Protein AF-A0A7S1NA57-F1 (afdb_monomer_lite)

Foldseek 3Di:
DDDDDDDDDDDDDDDDDDDDPDPVLVPAQEDEAAALVCLPPPVCVVVVVVCLLPRDLNYDYHYHHDDDPPVVVVQVVSCVSNVHHGDDDDDPDDLFDDWDWDQDPLDTDTQADPNDGPVVSVCVRVVVVVVVCVVCVPPDPPCPVVVLLVLLVSLVSVVVVCVVVVLWQEEEADADPVVLVSSLVSCVVAADDDPVLLVVLVVLLCVLCVPPDPVVCPDPLNVVQNSQLSRLEEEEDPPDDPSRNVSVLVCQQVSSRGYYYYYLVVLVDDLRAIQYYHYPDQWYDPPPDIGGDDPVSVCSRRVSHDDNPPDDD

Organism: NCBI:txid73025

pLDDT: mean 84.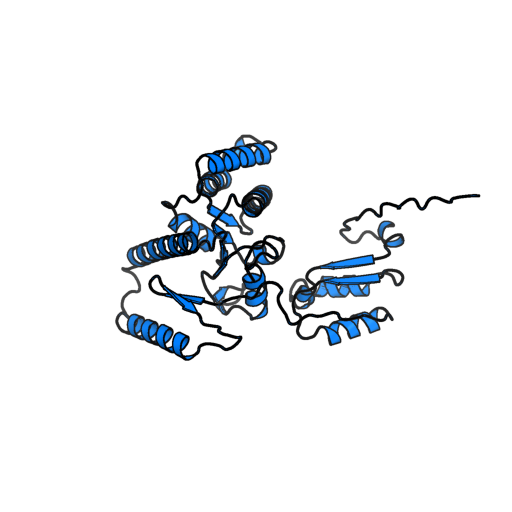59, std 15.8, range [33.53, 98.31]

InterPro domains:
  IPR001650 Helicase, C-terminal domain-like [PF00271] (230-309)
  IPR001650 Helicase, C-terminal domain-like [PS51194] (161-313)
  IPR001650 Helicase, C-terminal domain-like [SM00490] (220-309)
  IPR011545 DEAD/DEAH-box helicase domain [PF00270] (22-72)
  IPR014001 Helicase superfamily 1/2, ATP-binding domain [PS51192] (1-86)
  IPR027417 P-loop containing nucleoside triphosphate hydrolase [G3DSA:3.40.50.300] (9-94)
  IPR027417 P-loop containing nucleoside triphosphate hydrolase [G3DSA:3.40.50.300] (95-313)
  IPR027417 P-loop containing nucleoside triphosphate hydrolase [SSF52540] (22-83)
  IPR027417 P-loop containing nucleoside triphosphate hydrolase [SSF52540] (93-312)
  IPR050699 ATP-dependent RNA helicase SUPV3-like [PTHR12131] (20-312)

Structure (mmCIF, N/CA/C/O backbone):
data_AF-A0A7S1NA57-F1
#
_entry.id   AF-A0A7S1NA57-F1
#
loop_
_atom_site.group_PDB
_atom_site.id
_atom_site.type_symbol
_atom_site.label_atom_id
_atom_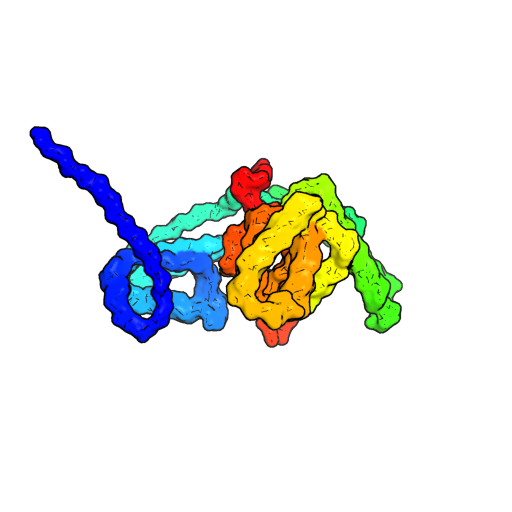site.label_alt_id
_atom_site.label_comp_id
_atom_site.label_asym_id
_atom_site.label_entity_id
_atom_site.label_seq_id
_atom_site.pdbx_PDB_ins_code
_atom_site.Cartn_x
_atom_site.Cartn_y
_atom_site.Cartn_z
_atom_site.occupancy
_atom_site.B_iso_or_equiv
_atom_site.auth_seq_id
_atom_site.auth_comp_id
_atom_site.auth_asym_id
_atom_site.auth_atom_id
_atom_site.pdbx_PDB_model_num
ATOM 1 N N . GLY A 1 1 ? -52.913 22.557 -13.470 1.00 36.44 1 GLY A N 1
ATOM 2 C CA . GLY A 1 1 ? -51.667 21.817 -13.722 1.00 36.44 1 GLY A CA 1
ATOM 3 C C . GLY A 1 1 ? -50.524 22.791 -13.619 1.00 36.44 1 GLY A C 1
ATOM 4 O O . GLY A 1 1 ? -50.523 23.758 -14.363 1.00 36.44 1 GLY A O 1
ATOM 5 N N . GLY A 1 2 ? -49.628 22.582 -12.662 1.00 33.53 2 GLY A N 1
ATOM 6 C CA . GLY A 1 2 ? -48.411 23.366 -12.487 1.00 33.53 2 GLY A CA 1
ATOM 7 C C . GLY A 1 2 ? -47.363 22.444 -11.885 1.00 33.53 2 GLY A C 1
ATOM 8 O O . GLY A 1 2 ? -47.397 22.180 -10.689 1.00 33.53 2 GLY A O 1
ATOM 9 N N . GLU A 1 3 ? -46.523 21.869 -12.742 1.00 38.56 3 GLU A N 1
ATOM 10 C CA . GLU A 1 3 ? -45.351 21.093 -12.347 1.00 38.56 3 GLU A CA 1
ATOM 11 C C . GLU A 1 3 ? -44.236 22.066 -11.946 1.00 38.56 3 GLU A C 1
ATOM 13 O O . GLU A 1 3 ? -43.649 22.730 -12.800 1.00 38.56 3 GLU A O 1
ATOM 18 N N . GLU A 1 4 ? -43.923 22.153 -10.653 1.00 38.66 4 GLU A N 1
ATOM 19 C CA . GLU A 1 4 ? -42.664 22.752 -10.207 1.00 38.66 4 GLU A CA 1
ATOM 20 C C . GLU A 1 4 ? -41.556 21.695 -10.269 1.00 38.66 4 GLU A C 1
ATOM 22 O O . GLU A 1 4 ? -41.483 20.761 -9.469 1.00 38.66 4 GLU A O 1
ATOM 27 N N . GLY A 1 5 ? -40.696 21.841 -11.277 1.00 33.56 5 GLY A N 1
ATOM 28 C CA . GLY A 1 5 ? -39.526 21.004 -11.491 1.00 33.56 5 GLY A CA 1
ATOM 29 C C . GLY A 1 5 ? -38.491 21.157 -10.376 1.00 33.56 5 GLY A C 1
ATOM 30 O O . GLY A 1 5 ? -37.925 22.228 -10.157 1.00 33.56 5 GLY A O 1
ATOM 31 N N . ILE A 1 6 ? -38.178 20.045 -9.713 1.00 39.31 6 ILE A N 1
ATOM 32 C CA . ILE A 1 6 ? -37.056 19.935 -8.778 1.00 39.31 6 ILE A CA 1
ATOM 33 C C . ILE A 1 6 ? -35.754 19.983 -9.585 1.00 39.31 6 ILE A C 1
ATOM 35 O O . ILE A 1 6 ? -35.352 19.006 -10.217 1.00 39.31 6 ILE A O 1
ATOM 39 N N . THR A 1 7 ? -35.066 21.122 -9.558 1.00 34.44 7 THR A N 1
ATOM 40 C CA . THR A 1 7 ? -33.704 21.244 -10.094 1.00 34.44 7 THR A CA 1
ATOM 41 C C . THR A 1 7 ? -32.685 20.821 -9.028 1.00 34.44 7 THR A C 1
ATOM 43 O O . THR A 1 7 ? -32.676 21.379 -7.927 1.00 34.44 7 THR A O 1
ATOM 46 N N . PRO A 1 8 ? -31.779 19.865 -9.308 1.00 36.31 8 PRO A N 1
ATOM 47 C CA . PRO A 1 8 ? -30.771 19.456 -8.340 1.00 36.31 8 PRO A CA 1
ATOM 48 C C . PRO A 1 8 ? -29.684 20.535 -8.232 1.00 36.31 8 PRO A C 1
ATOM 50 O O . PRO A 1 8 ? -28.894 20.750 -9.154 1.00 36.31 8 PRO A O 1
ATOM 53 N N . ARG A 1 9 ? -29.609 21.222 -7.084 1.00 38.81 9 ARG A N 1
ATOM 54 C CA . ARG A 1 9 ? -28.498 22.139 -6.787 1.00 38.81 9 ARG A CA 1
ATOM 55 C C . ARG A 1 9 ? -27.209 21.333 -6.595 1.00 38.81 9 ARG A C 1
ATOM 57 O O . ARG A 1 9 ? -27.071 20.591 -5.625 1.00 38.81 9 ARG A O 1
ATOM 64 N N . ARG A 1 10 ? -26.241 21.504 -7.502 1.00 37.00 10 ARG A N 1
ATOM 65 C CA . ARG A 1 10 ? -24.862 21.009 -7.336 1.00 37.00 10 ARG A CA 1
ATOM 66 C C . ARG A 1 10 ? -24.241 21.648 -6.087 1.00 37.00 10 ARG A C 1
ATOM 68 O O . ARG A 1 10 ? -23.877 22.819 -6.119 1.00 37.00 10 ARG A O 1
ATOM 75 N N . LYS A 1 11 ? -24.079 20.885 -5.001 1.00 41.78 11 LYS A N 1
ATOM 76 C CA . LYS A 1 11 ? -23.221 21.282 -3.873 1.00 41.78 11 LYS A CA 1
ATOM 77 C C . LYS A 1 11 ? -21.766 20.971 -4.243 1.00 41.78 11 LYS A C 1
ATOM 79 O O . LYS A 1 11 ? -21.394 19.814 -4.414 1.00 41.78 11 LYS A O 1
ATOM 84 N N . THR A 1 12 ? -20.957 22.010 -4.430 1.00 38.66 12 THR A N 1
ATOM 85 C CA . THR A 1 12 ? -19.513 21.897 -4.681 1.00 38.66 12 THR A CA 1
ATOM 86 C C . THR A 1 12 ? -18.770 21.562 -3.391 1.00 38.66 12 THR A C 1
ATOM 88 O O . THR A 1 12 ? -18.927 22.264 -2.395 1.00 38.66 12 THR A O 1
ATOM 91 N N . CYS A 1 13 ? -17.926 20.532 -3.422 1.00 38.16 13 CYS A N 1
ATOM 92 C CA . CYS A 1 13 ? -16.994 20.215 -2.342 1.00 38.16 13 CYS A CA 1
ATOM 93 C C . CYS A 1 13 ? -15.845 21.243 -2.365 1.00 38.16 13 CYS A C 1
ATOM 95 O O . CYS A 1 13 ? -15.125 21.321 -3.360 1.00 38.16 13 CYS A O 1
ATOM 97 N N . LYS A 1 14 ? -15.683 22.051 -1.309 1.00 46.38 14 LYS A N 1
ATOM 98 C CA . LYS A 1 14 ? -14.529 22.953 -1.135 1.00 46.38 14 LYS A CA 1
ATOM 99 C C . LYS A 1 14 ? -13.554 22.326 -0.135 1.00 46.38 14 LYS A C 1
ATOM 101 O O . LYS A 1 14 ? -13.967 21.941 0.953 1.00 46.38 14 LYS A O 1
ATOM 106 N N . VAL A 1 15 ? -12.277 22.230 -0.502 1.00 43.03 15 VAL A N 1
ATOM 107 C CA . VAL A 1 15 ? -11.186 21.850 0.412 1.00 43.03 15 VAL A CA 1
ATOM 108 C C . VAL A 1 15 ? -10.714 23.124 1.114 1.00 43.03 15 VAL A C 1
ATOM 110 O O . VAL A 1 15 ? -10.378 24.095 0.437 1.00 43.03 15 VAL A O 1
ATOM 113 N N . VAL A 1 16 ? -10.730 23.149 2.448 1.00 51.44 16 VAL A N 1
ATOM 114 C CA . VAL A 1 16 ? -10.345 24.320 3.256 1.00 51.44 16 VAL A CA 1
ATOM 115 C C . VAL A 1 16 ? -9.015 24.036 3.953 1.00 51.44 16 VAL A C 1
ATOM 117 O O . VAL A 1 16 ? -8.858 22.981 4.560 1.00 51.44 16 VAL A O 1
ATOM 120 N N . GLY A 1 17 ? -8.070 24.975 3.874 1.00 36.16 17 GLY A N 1
ATOM 121 C CA . GLY A 1 17 ? -6.834 24.968 4.655 1.00 36.16 17 GLY A CA 1
ATOM 122 C C . GLY A 1 17 ? -6.656 26.286 5.415 1.00 36.16 17 GLY A C 1
ATOM 123 O O . GLY A 1 17 ? -6.723 27.341 4.794 1.00 36.16 17 GLY A O 1
ATOM 124 N N . GLY A 1 18 ? -6.421 26.185 6.730 1.00 40.50 18 GLY A N 1
ATOM 125 C CA . GLY A 1 18 ? -5.740 27.161 7.600 1.00 40.50 18 GLY A CA 1
ATOM 126 C C . GLY A 1 18 ? -6.401 28.520 7.903 1.00 40.50 18 GLY A C 1
ATOM 127 O O . GLY A 1 18 ? -6.471 29.383 7.034 1.00 40.50 18 GLY A O 1
ATOM 128 N N . ASP A 1 19 ? -6.776 28.709 9.178 1.00 48.59 19 ASP A N 1
ATOM 129 C CA . ASP A 1 19 ? -6.688 29.887 10.083 1.00 48.59 19 ASP A CA 1
ATOM 130 C C . ASP A 1 19 ? -6.906 31.337 9.623 1.00 48.59 19 ASP A C 1
ATOM 132 O O . ASP A 1 19 ? -6.705 32.282 10.387 1.00 48.59 19 ASP A O 1
ATOM 136 N N . LYS A 1 20 ? -7.438 31.571 8.433 1.00 50.72 20 LYS A N 1
ATOM 137 C CA . LYS A 1 20 ? -8.177 32.808 8.171 1.00 50.72 20 LYS A CA 1
ATOM 138 C C . LYS A 1 20 ? -9.634 32.453 8.349 1.00 50.72 20 LYS A C 1
ATOM 140 O O . LYS A 1 20 ? -10.081 31.540 7.664 1.00 50.72 20 LYS A O 1
ATOM 145 N N . GLY A 1 21 ? -10.334 33.120 9.272 1.00 51.19 21 GLY A N 1
ATOM 146 C CA . GLY A 1 21 ? -11.771 32.969 9.527 1.00 51.19 21 GLY A CA 1
ATOM 147 C C . GLY A 1 21 ? -12.568 33.150 8.240 1.00 51.19 21 GLY A C 1
ATOM 148 O O . GLY A 1 21 ? -13.051 34.234 7.932 1.00 51.19 21 GLY A O 1
ATOM 149 N N . ALA A 1 22 ? -12.597 32.101 7.430 1.00 58.78 22 ALA A N 1
ATOM 150 C CA . ALA A 1 22 ? -13.011 32.182 6.055 1.00 58.78 22 ALA A CA 1
ATOM 151 C C . ALA A 1 22 ? -14.528 32.234 6.076 1.00 58.78 22 ALA A C 1
ATOM 153 O O . ALA A 1 22 ? -15.162 31.317 6.598 1.00 58.78 22 ALA A O 1
ATOM 154 N N . ASP A 1 23 ? -15.109 33.259 5.450 1.00 61.09 23 ASP A N 1
ATOM 155 C CA . ASP A 1 23 ? -16.548 33.340 5.168 1.00 61.09 23 ASP A CA 1
ATOM 156 C C . ASP A 1 23 ? -17.105 32.027 4.588 1.00 61.09 23 ASP A C 1
ATOM 158 O O . ASP A 1 23 ? -18.270 31.700 4.774 1.00 61.09 23 ASP A O 1
ATOM 162 N N . VAL A 1 24 ? -16.238 31.210 3.979 1.00 64.88 24 VAL A N 1
ATOM 163 C CA . VAL A 1 24 ? -16.507 29.842 3.528 1.00 64.88 24 VAL A CA 1
ATOM 164 C C . VAL A 1 24 ? -17.125 28.947 4.611 1.00 64.88 24 VAL A C 1
ATOM 166 O O . VAL A 1 24 ? -17.989 28.150 4.270 1.00 64.88 24 VAL A O 1
ATOM 169 N N . VAL A 1 25 ? -16.740 29.054 5.889 1.00 70.81 25 VAL A N 1
ATOM 170 C CA . VAL A 1 25 ? -17.264 28.185 6.966 1.00 70.81 25 VAL A CA 1
ATOM 171 C C . VAL A 1 25 ? -18.722 28.521 7.316 1.00 70.81 25 VAL A C 1
ATOM 173 O O . VAL A 1 25 ? -19.457 27.652 7.790 1.00 70.81 25 VAL A O 1
ATOM 176 N N . ARG A 1 26 ? -19.186 29.750 7.033 1.00 76.25 26 ARG A N 1
ATOM 177 C CA . ARG A 1 26 ? -20.583 30.156 7.275 1.00 76.25 26 ARG A CA 1
ATOM 178 C C . ARG A 1 26 ? -21.566 29.326 6.448 1.00 76.25 26 ARG A C 1
ATOM 180 O O . ARG A 1 26 ? -22.605 28.934 6.966 1.00 76.25 26 ARG A O 1
ATOM 187 N N . ASP A 1 27 ? -21.179 28.966 5.226 1.00 86.12 27 ASP A N 1
ATOM 188 C CA . ASP A 1 27 ? -22.006 28.180 4.301 1.00 86.12 27 ASP A CA 1
ATOM 189 C C . ASP A 1 27 ? -21.766 26.660 4.397 1.00 86.12 27 ASP A C 1
ATOM 191 O O . ASP A 1 27 ? -22.361 25.874 3.652 1.00 86.12 27 ASP A O 1
ATOM 195 N N . VAL A 1 28 ? -20.877 26.211 5.290 1.00 90.38 28 VAL A N 1
ATOM 196 C CA . VAL A 1 28 ? -20.586 24.784 5.480 1.00 90.38 28 VAL A CA 1
ATOM 197 C C . VAL A 1 28 ? -21.640 24.161 6.387 1.00 90.38 28 VAL A C 1
ATOM 199 O O . VAL A 1 28 ? -21.779 24.520 7.549 1.00 90.38 28 VAL A O 1
ATOM 202 N N . GLU A 1 29 ? -22.361 23.170 5.867 1.00 92.88 29 GLU A N 1
ATOM 203 C CA . GLU A 1 29 ? -23.326 22.390 6.652 1.00 92.88 29 GLU A CA 1
ATOM 204 C C . GLU A 1 29 ? -22.710 21.100 7.216 1.00 92.88 29 GLU A C 1
ATOM 206 O O . GLU A 1 29 ? -23.111 20.643 8.281 1.00 92.88 29 GLU A O 1
ATOM 211 N N . TRP A 1 30 ? -21.741 20.509 6.513 1.00 94.06 30 TRP A N 1
ATOM 212 C CA . TRP A 1 30 ? -21.132 19.223 6.858 1.00 94.06 30 TRP A CA 1
ATOM 213 C C . TRP A 1 30 ? -19.616 19.270 6.712 1.00 94.06 30 TRP A C 1
ATOM 215 O O . TRP A 1 30 ? -19.108 19.760 5.704 1.00 94.06 30 TRP A O 1
ATOM 225 N N . VAL A 1 31 ? -18.911 18.683 7.677 1.00 94.06 31 VAL A N 1
ATOM 226 C CA . VAL A 1 31 ? -17.472 18.413 7.606 1.00 94.06 31 VAL A CA 1
ATOM 227 C C . VAL A 1 31 ? -17.243 16.912 7.704 1.00 94.06 31 VAL A C 1
ATOM 229 O O . VAL A 1 31 ? -17.784 16.243 8.588 1.00 94.06 31 VAL A O 1
ATOM 232 N N . ILE A 1 32 ? -16.450 16.394 6.766 1.00 94.50 32 ILE A N 1
ATOM 233 C CA . ILE A 1 32 ? -16.055 14.990 6.716 1.00 94.50 32 ILE A CA 1
ATOM 234 C C . ILE A 1 32 ? -14.646 14.876 7.284 1.00 94.50 32 ILE A C 1
ATOM 236 O O . ILE A 1 32 ? -13.709 15.486 6.776 1.00 94.50 32 ILE A O 1
ATOM 240 N N . PHE A 1 33 ? -14.526 14.071 8.325 1.00 91.94 33 PHE A N 1
ATOM 241 C CA . PHE A 1 33 ? -13.280 13.694 8.964 1.00 91.94 33 PHE A CA 1
ATOM 242 C C . PHE A 1 33 ? -12.942 12.282 8.496 1.00 91.94 33 PHE A C 1
ATOM 244 O O . PHE A 1 33 ? -13.632 11.339 8.875 1.00 91.94 33 PHE A O 1
ATOM 251 N N . ASP A 1 34 ? -11.942 12.145 7.631 1.00 89.50 34 ASP A N 1
ATOM 252 C CA . ASP A 1 34 ? -11.513 10.846 7.103 1.00 89.50 34 ASP A CA 1
ATOM 253 C C . ASP A 1 34 ? -10.348 10.269 7.918 1.00 89.50 34 ASP A C 1
ATOM 255 O O . ASP A 1 34 ? -9.528 11.015 8.434 1.00 89.50 34 ASP A O 1
ATOM 259 N N . GLU A 1 35 ? -10.258 8.948 8.040 1.00 86.69 35 GLU A N 1
ATOM 260 C CA . GLU A 1 35 ? -9.213 8.259 8.814 1.00 86.69 35 GLU A CA 1
ATOM 261 C C . GLU A 1 35 ? -9.081 8.719 10.290 1.00 86.69 35 GLU A C 1
ATOM 263 O O . GLU A 1 35 ? -7.986 8.826 10.837 1.00 86.69 35 GLU A O 1
ATOM 268 N N . VAL A 1 36 ? -10.202 8.923 10.991 1.00 88.81 36 VAL A N 1
ATOM 269 C CA . VAL A 1 36 ? -10.254 9.472 12.372 1.00 88.81 36 VAL A CA 1
ATOM 270 C C . VAL A 1 36 ? -9.412 8.717 13.411 1.00 88.81 36 VAL A C 1
ATOM 272 O O . VAL A 1 36 ? -9.073 9.264 14.456 1.00 88.81 36 VAL A O 1
ATOM 275 N N . HIS A 1 37 ? -9.006 7.479 13.138 1.00 84.56 37 HIS A N 1
ATOM 276 C CA . HIS A 1 37 ? -8.068 6.738 13.980 1.00 84.56 37 HIS A CA 1
ATOM 277 C C . HIS A 1 37 ? -6.712 7.453 14.185 1.00 84.56 37 HIS A C 1
ATOM 279 O O . HIS A 1 37 ? -5.995 7.095 15.120 1.00 84.56 37 HIS A O 1
ATOM 285 N N . TYR A 1 38 ? -6.385 8.478 13.383 1.00 79.69 38 TYR A N 1
ATOM 286 C CA . TYR A 1 38 ? -5.259 9.393 13.620 1.00 79.69 38 TYR A CA 1
ATOM 287 C C . TYR A 1 38 ? -5.386 10.273 14.857 1.00 79.69 38 TYR A C 1
ATOM 289 O O . TYR A 1 38 ? -4.398 10.887 15.246 1.00 79.69 38 TYR A O 1
ATOM 297 N N . ILE A 1 39 ? -6.546 10.337 15.506 1.00 83.19 39 ILE A N 1
ATOM 298 C CA . ILE A 1 39 ? -6.672 11.105 16.746 1.00 83.19 39 ILE A CA 1
ATOM 299 C C . ILE A 1 39 ? -5.726 10.604 17.848 1.00 83.19 39 ILE A C 1
ATOM 301 O O . ILE A 1 39 ? -5.281 11.377 18.682 1.00 83.19 39 ILE A O 1
ATOM 305 N N . ASN A 1 40 ? -5.342 9.325 17.799 1.00 79.56 40 ASN A N 1
ATOM 306 C CA . ASN A 1 40 ? -4.383 8.732 18.733 1.00 79.56 40 ASN A CA 1
ATOM 307 C C . ASN A 1 40 ? -2.910 8.973 18.337 1.00 79.56 40 ASN A C 1
ATOM 309 O O . ASN A 1 40 ? -2.013 8.376 18.934 1.00 79.56 40 ASN A O 1
ATOM 313 N N . ASP A 1 41 ? -2.643 9.761 17.293 1.00 81.38 41 ASP A N 1
ATOM 314 C CA . ASP A 1 41 ? -1.289 10.113 16.868 1.00 81.38 41 ASP A CA 1
ATOM 315 C C . ASP A 1 41 ? -0.707 11.199 17.786 1.00 81.38 41 ASP A C 1
ATOM 317 O O . ASP A 1 41 ? -1.288 12.272 17.928 1.00 81.38 41 ASP A O 1
ATOM 321 N N . GLU A 1 42 ? 0.452 10.932 18.394 1.00 78.81 42 GLU A N 1
ATOM 322 C CA . GLU A 1 42 ? 1.086 11.837 19.369 1.00 78.81 42 GLU A CA 1
ATOM 323 C C . GLU A 1 42 ? 1.423 13.215 18.778 1.00 78.81 42 GLU A C 1
ATOM 325 O O . GLU A 1 42 ? 1.372 14.219 19.485 1.00 78.81 42 GLU A O 1
ATOM 330 N N . GLU A 1 43 ? 1.763 13.286 17.487 1.00 79.50 43 GLU A N 1
ATOM 331 C CA . GLU A 1 43 ? 2.179 14.536 16.847 1.00 79.50 43 GLU A CA 1
ATOM 332 C C . GLU A 1 43 ? 1.012 15.277 16.198 1.00 79.50 43 GLU A C 1
ATOM 334 O O . GLU A 1 43 ? 1.048 16.499 16.107 1.00 79.50 43 GLU A O 1
ATOM 339 N N . ARG A 1 44 ? -0.007 14.567 15.704 1.00 81.88 44 ARG A N 1
ATOM 340 C CA . ARG A 1 44 ? -1.068 15.156 14.867 1.00 81.88 44 ARG A CA 1
ATOM 341 C C . ARG A 1 44 ? -2.453 15.115 15.491 1.00 81.88 44 ARG A C 1
ATOM 343 O O . ARG A 1 44 ? -3.318 15.853 15.027 1.00 81.88 44 ARG A O 1
ATOM 350 N N . GLY A 1 45 ? -2.671 14.284 16.508 1.00 85.31 45 GLY A N 1
ATOM 351 C CA . GLY A 1 45 ? -3.977 14.072 17.136 1.00 85.31 45 GLY A CA 1
ATOM 352 C C . GLY A 1 45 ? -4.589 15.355 17.696 1.00 85.31 45 GLY A C 1
ATOM 353 O O . GLY A 1 45 ? -5.765 15.622 17.460 1.00 85.31 45 GLY A O 1
ATOM 354 N N . HIS A 1 46 ? -3.765 16.217 18.301 1.00 88.06 46 HIS A N 1
ATOM 355 C CA . HIS A 1 46 ? -4.211 17.492 18.874 1.00 88.06 46 HIS A CA 1
ATOM 356 C C . HIS A 1 46 ? -4.900 18.408 17.847 1.00 88.06 46 HIS A C 1
ATOM 358 O O . HIS A 1 46 ? -5.908 19.033 18.160 1.00 88.06 46 HIS A O 1
ATOM 364 N N . VAL A 1 47 ? -4.433 18.422 16.591 1.00 89.06 47 VAL A N 1
ATOM 365 C CA . VAL A 1 47 ? -5.051 19.224 15.521 1.00 89.06 47 VAL A CA 1
ATOM 366 C C . VAL A 1 47 ? -6.476 18.743 15.231 1.00 89.06 47 VAL A C 1
ATOM 368 O O . VAL A 1 47 ? -7.363 19.550 14.959 1.00 89.06 47 VAL A O 1
ATOM 371 N N . TRP A 1 48 ? -6.732 17.432 15.301 1.00 89.19 48 TRP A N 1
ATOM 372 C CA . TRP A 1 48 ? -8.080 16.886 15.114 1.00 89.19 48 TRP A CA 1
ATOM 373 C C . TRP A 1 48 ? -9.011 17.314 16.241 1.00 89.19 48 TRP A C 1
ATOM 375 O O . TRP A 1 48 ? -10.140 17.725 15.974 1.00 89.19 48 TRP A O 1
ATOM 385 N N . GLU A 1 49 ? -8.535 17.239 17.482 1.00 90.19 49 GLU A N 1
ATOM 386 C CA . GLU A 1 49 ? -9.299 17.659 18.655 1.00 90.19 49 GLU A CA 1
ATOM 387 C C . GLU A 1 49 ? -9.662 19.143 18.585 1.00 90.19 49 GLU A C 1
ATOM 389 O O . GLU A 1 49 ? -10.837 19.496 18.702 1.00 90.19 49 GLU A O 1
ATOM 394 N N . GLU A 1 50 ? -8.680 20.001 18.306 1.00 90.81 50 GLU A N 1
ATOM 395 C CA . GLU A 1 50 ? -8.865 21.445 18.173 1.00 90.81 50 GLU A CA 1
ATOM 396 C C . GLU A 1 50 ? -9.856 21.791 17.060 1.00 90.81 50 GLU A C 1
ATOM 398 O O . GLU A 1 50 ? -10.804 22.546 17.288 1.00 90.81 50 GLU A O 1
ATOM 403 N N . VAL A 1 51 ? -9.698 21.205 15.866 1.00 90.88 51 VAL A N 1
ATOM 404 C CA . VAL A 1 51 ? -10.618 21.447 14.746 1.00 90.88 51 VAL A CA 1
ATOM 405 C C . VAL A 1 51 ? -12.029 21.015 15.120 1.00 90.88 51 VAL A C 1
ATOM 407 O O . VAL A 1 51 ? -12.969 21.782 14.904 1.00 90.88 51 VAL A O 1
ATOM 410 N N . ILE A 1 52 ? -12.197 19.827 15.715 1.00 91.81 52 ILE A N 1
ATOM 411 C CA . ILE A 1 52 ? -13.509 19.371 16.173 1.00 91.81 52 ILE A CA 1
ATOM 412 C C . ILE A 1 52 ? -14.073 20.381 17.162 1.00 91.81 52 ILE A C 1
ATOM 414 O O . ILE A 1 52 ? -15.172 20.853 16.913 1.00 91.81 52 ILE A O 1
ATOM 418 N N . ILE A 1 53 ? -13.354 20.786 18.211 1.00 92.19 53 ILE A N 1
ATOM 419 C CA . ILE A 1 53 ? -13.839 21.744 19.222 1.00 92.19 53 ILE A CA 1
ATOM 420 C C . ILE A 1 53 ? -14.238 23.085 18.590 1.00 92.19 53 ILE A C 1
ATOM 422 O O . ILE A 1 53 ? -15.330 23.584 18.874 1.00 92.19 53 ILE A O 1
ATOM 426 N N . MET A 1 54 ? -13.430 23.622 17.677 1.00 91.19 54 MET A N 1
ATOM 427 C CA . MET A 1 54 ? -13.633 24.945 17.073 1.00 91.19 54 MET A CA 1
ATOM 428 C C . MET A 1 54 ? -14.731 24.997 16.001 1.00 91.19 54 MET A C 1
ATOM 430 O O . MET A 1 54 ? -15.165 26.090 15.634 1.00 91.19 54 MET A O 1
ATOM 434 N N . LEU A 1 55 ? -15.217 23.853 15.497 1.00 91.62 55 LEU A N 1
ATOM 435 C CA . LEU A 1 55 ? -16.291 23.856 14.497 1.00 91.62 55 LEU A CA 1
ATOM 436 C C . LEU A 1 55 ? -17.545 24.613 14.989 1.00 91.62 55 LEU A C 1
ATOM 438 O O . LEU A 1 55 ? -18.040 24.319 16.083 1.00 91.62 55 LEU A O 1
ATOM 442 N N . PRO A 1 56 ? -18.122 25.522 14.183 1.00 90.75 56 PRO A N 1
ATOM 443 C CA . PRO A 1 56 ? -19.355 26.213 14.547 1.00 90.75 56 PRO A CA 1
ATOM 444 C C . PRO A 1 56 ? -20.524 25.259 14.818 1.00 90.75 56 PRO A C 1
ATOM 446 O O . PRO A 1 56 ? -20.630 24.194 14.209 1.00 90.75 56 PRO A O 1
ATOM 449 N N . ALA A 1 57 ? -21.450 25.673 15.685 1.00 88.31 57 ALA A N 1
ATOM 450 C CA . ALA A 1 57 ? -22.568 24.838 16.133 1.00 88.31 57 ALA A CA 1
ATOM 451 C C . ALA A 1 57 ? -23.514 24.383 15.004 1.00 88.31 57 ALA A C 1
ATOM 453 O O . ALA A 1 57 ? -24.175 23.350 15.133 1.00 88.31 57 ALA A O 1
ATOM 454 N N . HIS A 1 58 ? -23.599 25.123 13.889 1.00 89.31 58 HIS A N 1
ATOM 455 C CA . HIS A 1 58 ? -24.434 24.729 12.750 1.00 89.31 58 HIS A CA 1
ATOM 456 C C . HIS A 1 58 ? -23.858 23.525 11.991 1.00 89.31 58 HIS A C 1
ATOM 458 O O . HIS A 1 58 ? -24.632 22.707 11.482 1.00 89.31 58 HIS A O 1
ATOM 464 N N . VAL A 1 59 ? -22.533 23.358 11.990 1.00 92.75 59 VAL A N 1
ATOM 465 C CA . VAL A 1 59 ? -21.819 22.337 11.215 1.00 92.75 59 VAL A CA 1
ATOM 466 C C . VAL A 1 59 ? -22.070 20.934 11.774 1.00 92.75 59 VAL A C 1
ATOM 468 O O . VAL A 1 59 ? -21.937 20.666 12.968 1.00 92.75 59 VAL A O 1
ATOM 471 N N . LYS A 1 60 ? -22.456 20.007 10.899 1.00 92.38 60 LYS A N 1
ATOM 472 C CA . LYS A 1 60 ? -22.624 18.578 11.184 1.00 92.38 60 LYS A CA 1
ATOM 473 C C . LYS A 1 60 ? -21.328 17.827 10.874 1.00 92.38 60 LYS A C 1
ATOM 475 O O . LYS A 1 60 ? -20.574 18.209 9.981 1.00 92.38 60 LYS A O 1
ATOM 480 N N . ILE A 1 61 ? -21.075 16.751 11.612 1.00 94.12 61 ILE A N 1
ATOM 481 C CA . ILE A 1 61 ? -19.823 15.991 11.553 1.00 94.12 61 ILE A CA 1
ATOM 482 C C . ILE A 1 61 ? -20.113 14.597 10.996 1.00 94.12 61 ILE A C 1
ATOM 484 O O . ILE A 1 61 ? -21.015 13.913 11.478 1.00 94.12 61 ILE A O 1
ATOM 488 N N . LEU A 1 62 ? -19.337 14.178 9.997 1.00 94.94 62 LEU A N 1
ATOM 489 C CA . LEU A 1 62 ? -19.284 12.797 9.523 1.00 94.94 62 LEU A CA 1
ATOM 490 C C . LEU A 1 62 ? -17.862 12.264 9.711 1.00 94.94 62 LEU A C 1
ATOM 492 O O . LEU A 1 62 ? -16.933 12.746 9.069 1.00 94.94 62 LEU A O 1
ATOM 496 N N . CYS A 1 63 ? -17.701 11.263 10.571 1.00 93.12 63 CYS A N 1
ATOM 497 C CA . CYS A 1 63 ? -16.418 10.620 10.837 1.00 93.12 63 CYS A CA 1
ATOM 498 C C . CYS A 1 63 ? -16.323 9.289 10.090 1.00 93.12 63 CYS A C 1
ATOM 500 O O . CYS A 1 63 ? -17.166 8.409 10.266 1.00 93.12 63 CYS A O 1
ATOM 502 N N . LEU A 1 64 ? -15.276 9.133 9.287 1.00 91.56 64 LEU A N 1
ATOM 503 C CA . LEU A 1 64 ? -14.894 7.888 8.639 1.00 91.56 64 LEU A CA 1
ATOM 504 C C . LEU A 1 64 ? -13.610 7.394 9.298 1.00 91.56 64 LEU A C 1
ATOM 506 O O . LEU A 1 64 ? -12.675 8.157 9.530 1.00 91.56 64 LEU A O 1
ATOM 510 N N . SER A 1 65 ? -13.572 6.116 9.653 1.00 86.69 65 SER A N 1
ATOM 511 C CA . SER A 1 65 ? -12.394 5.526 10.275 1.00 86.69 65 SER A CA 1
ATOM 512 C C . SER A 1 65 ? -12.311 4.037 9.995 1.00 86.69 65 SER A C 1
ATOM 514 O O . SER A 1 65 ? -13.323 3.370 9.765 1.00 86.69 65 SER A O 1
ATOM 516 N N . ALA A 1 66 ? -11.095 3.506 10.085 1.00 76.50 66 ALA A N 1
ATOM 517 C CA . ALA A 1 66 ? -10.869 2.086 10.285 1.00 76.50 66 ALA A CA 1
ATOM 518 C C . ALA A 1 66 ? -11.445 1.621 11.643 1.00 76.50 66 ALA A C 1
ATOM 520 O O . ALA A 1 66 ? -12.071 2.376 12.386 1.00 76.50 66 ALA A O 1
ATOM 521 N N . THR A 1 67 ? -11.243 0.352 11.990 1.00 69.31 67 THR A N 1
ATOM 522 C CA . THR A 1 67 ? -11.677 -0.192 13.283 1.00 69.31 67 THR A CA 1
ATOM 523 C C . THR A 1 67 ? -10.961 0.516 14.439 1.00 69.31 67 THR A C 1
ATOM 525 O O . THR A 1 67 ? -9.769 0.289 14.651 1.00 69.31 67 THR A O 1
ATOM 528 N N . VAL A 1 68 ? -11.692 1.347 15.188 1.00 69.81 68 VAL A N 1
ATOM 529 C CA . VAL A 1 68 ? -11.222 2.024 16.407 1.00 69.81 68 VAL A CA 1
ATOM 530 C C . VAL A 1 68 ? -11.822 1.310 17.625 1.00 69.81 68 VAL A C 1
ATOM 532 O O . VAL A 1 68 ? -13.044 1.167 17.679 1.00 69.81 68 VAL A O 1
ATOM 535 N N . PRO A 1 69 ? -11.013 0.842 18.595 1.00 68.06 69 PRO A N 1
ATOM 536 C CA . PRO A 1 69 ? -11.515 0.052 19.722 1.00 68.06 69 PRO A CA 1
ATOM 537 C C . PRO A 1 69 ? -12.412 0.847 20.687 1.00 68.06 69 PRO A C 1
ATOM 539 O O . PRO A 1 69 ? -13.288 0.261 21.311 1.00 68.06 69 PRO A O 1
ATOM 542 N N . ASN A 1 70 ? -12.242 2.167 20.784 1.00 83.81 70 ASN A N 1
ATOM 543 C CA . ASN A 1 70 ? -12.989 3.057 21.680 1.00 83.81 70 ASN A CA 1
ATOM 544 C C . ASN A 1 70 ? -13.935 4.016 20.929 1.00 83.81 70 ASN A C 1
ATOM 546 O O . ASN A 1 70 ? -14.112 5.170 21.311 1.00 83.81 70 ASN A O 1
ATOM 550 N N . SER A 1 71 ? -14.570 3.549 19.848 1.00 88.81 71 SER A N 1
ATOM 551 C CA . SER A 1 71 ? -15.438 4.392 19.010 1.00 88.81 71 SER A CA 1
ATOM 552 C C . SER A 1 71 ? -16.627 5.015 19.755 1.00 88.81 71 SER A C 1
ATOM 554 O O . SER A 1 71 ? -17.064 6.099 19.383 1.00 88.81 71 SER A O 1
ATOM 556 N N . LEU A 1 72 ? -17.157 4.338 20.782 1.00 91.25 72 LEU A N 1
ATOM 557 C CA . LEU A 1 72 ? -18.270 4.845 21.596 1.00 91.25 72 LEU A CA 1
ATOM 558 C C . LEU A 1 72 ? -17.836 6.012 22.486 1.00 91.25 72 LEU A C 1
ATOM 560 O O . LEU A 1 72 ? -18.456 7.065 22.440 1.00 91.25 72 LEU A O 1
ATOM 564 N N . GLU A 1 73 ? -16.727 5.862 23.211 1.00 91.25 73 GLU A N 1
ATOM 565 C CA . GLU A 1 73 ? -16.163 6.928 24.047 1.00 91.25 73 GLU A CA 1
ATOM 566 C C . GLU A 1 73 ? -15.842 8.178 23.218 1.00 91.25 73 GLU A C 1
ATOM 568 O O . GLU A 1 73 ? -16.153 9.304 23.611 1.00 91.25 73 GLU A O 1
ATOM 573 N N . PHE A 1 74 ? -15.275 7.971 22.027 1.00 90.38 74 PHE A N 1
ATOM 574 C CA . PHE A 1 74 ? -14.995 9.053 21.098 1.00 90.38 74 PHE A CA 1
ATOM 575 C C . PHE A 1 74 ? -16.276 9.755 20.612 1.00 90.38 74 PHE A C 1
ATOM 577 O O . PHE A 1 74 ? -16.345 10.985 20.595 1.00 90.38 74 PHE A O 1
ATOM 584 N N . ALA A 1 75 ? -17.317 8.995 20.262 1.00 92.88 75 ALA A N 1
ATOM 585 C CA . ALA A 1 75 ? -18.607 9.555 19.868 1.00 92.88 75 ALA A CA 1
ATOM 586 C C . ALA A 1 75 ? -19.294 10.315 21.013 1.00 92.88 75 ALA A C 1
ATOM 588 O O . ALA A 1 75 ? -19.843 11.392 20.777 1.00 92.88 75 ALA A O 1
ATOM 589 N N . ASP A 1 76 ? -19.206 9.811 22.245 1.00 94.25 76 ASP A N 1
ATOM 590 C CA . ASP A 1 76 ? -19.731 10.470 23.444 1.00 94.25 76 ASP A CA 1
ATOM 591 C C . ASP A 1 76 ? -18.996 11.783 23.733 1.00 94.25 76 ASP A C 1
ATOM 593 O O . ASP A 1 76 ? -19.609 12.787 24.110 1.00 94.25 76 ASP A O 1
ATOM 597 N N . TRP A 1 77 ? -17.675 11.813 23.543 1.00 93.88 77 TRP A N 1
ATOM 598 C CA . TRP A 1 77 ? -16.893 13.043 23.637 1.00 93.88 77 TRP A CA 1
ATOM 599 C C . TRP A 1 77 ? -17.320 14.076 22.586 1.00 93.88 77 TRP A C 1
ATOM 601 O O . TRP A 1 77 ? -17.599 15.219 22.957 1.00 93.88 77 TRP A O 1
ATOM 611 N N . ILE A 1 78 ? -17.465 13.690 21.309 1.00 93.25 78 ILE A N 1
ATOM 612 C CA . ILE A 1 78 ? -17.985 14.601 20.271 1.00 93.25 78 ILE A CA 1
ATOM 613 C C . ILE A 1 78 ? -19.385 15.085 20.652 1.00 93.25 78 ILE A C 1
ATOM 615 O O . ILE A 1 78 ? -19.667 16.281 20.568 1.00 93.25 78 ILE A O 1
ATOM 619 N N . GLY A 1 79 ? -20.262 14.174 21.077 1.00 93.75 79 GLY A N 1
ATOM 620 C CA . GLY A 1 79 ? -21.651 14.486 21.387 1.00 93.75 79 GLY A CA 1
ATOM 621 C C . GLY A 1 79 ? -21.793 15.485 22.532 1.00 93.75 79 GLY A C 1
ATOM 622 O O . GLY A 1 79 ? -22.567 16.436 22.417 1.00 93.75 79 GLY A O 1
ATOM 623 N N . ARG A 1 80 ? -20.980 15.344 23.588 1.00 94.25 80 ARG A N 1
ATOM 624 C CA . ARG A 1 80 ? -20.902 16.315 24.693 1.00 94.25 80 ARG A CA 1
ATOM 625 C C . ARG A 1 80 ? -20.298 17.646 24.252 1.00 94.25 80 ARG A C 1
ATOM 627 O O . ARG A 1 80 ? -20.853 18.695 24.561 1.00 94.25 80 ARG A O 1
ATOM 634 N N . THR A 1 81 ? -19.208 17.625 23.492 1.00 93.06 81 THR A N 1
ATOM 635 C CA . THR A 1 81 ? -18.533 18.849 23.026 1.00 93.06 81 THR A CA 1
ATOM 636 C C . THR A 1 81 ? -19.409 19.659 22.065 1.00 93.06 81 THR A C 1
ATOM 638 O O . THR A 1 81 ? -19.395 20.887 22.092 1.00 93.06 81 THR A O 1
ATOM 641 N N . LYS A 1 82 ? -20.204 18.987 21.223 1.00 92.69 82 LYS A N 1
ATOM 642 C CA . LYS A 1 82 ? -21.069 19.619 20.211 1.00 92.69 82 LYS A CA 1
ATOM 643 C C . LYS A 1 82 ? -22.536 19.716 20.580 1.00 92.69 82 LYS A C 1
ATOM 645 O O . LYS A 1 82 ? -23.297 20.266 19.787 1.00 92.69 82 LYS A O 1
ATOM 650 N N . GLN A 1 83 ? -22.925 19.203 21.747 1.00 93.06 83 GLN A N 1
ATOM 651 C CA . GLN A 1 83 ? -24.318 19.149 22.199 1.00 93.06 83 GLN A CA 1
ATOM 652 C C . GLN A 1 83 ? -25.235 18.543 21.120 1.00 93.06 83 GLN A C 1
ATOM 654 O O . GLN A 1 83 ? -26.274 19.096 20.761 1.00 93.06 83 GLN A O 1
ATOM 659 N N . ARG A 1 84 ? -24.797 17.418 20.538 1.00 90.38 84 ARG A N 1
ATOM 660 C CA . ARG A 1 84 ? -25.465 16.739 19.417 1.00 90.38 84 ARG A CA 1
ATOM 661 C C . ARG A 1 84 ? -25.412 15.228 19.571 1.00 90.38 84 ARG A C 1
ATOM 663 O O . ARG A 1 84 ? -24.435 14.676 20.062 1.00 90.38 84 ARG A O 1
ATOM 670 N N . THR A 1 85 ? -26.444 14.548 19.085 1.00 92.06 85 THR A N 1
ATOM 671 C CA . THR A 1 85 ? -26.450 13.085 19.010 1.00 92.06 85 THR A CA 1
ATOM 672 C C . THR A 1 85 ? -25.471 12.611 17.941 1.00 92.06 85 THR A C 1
ATOM 674 O O . THR A 1 85 ? -25.561 13.025 16.783 1.00 92.06 85 THR A O 1
ATOM 677 N N . VAL A 1 86 ? -24.556 11.722 18.322 1.00 94.00 86 VAL A N 1
ATOM 678 C CA . VAL A 1 86 ? -23.596 11.080 17.420 1.00 94.00 86 VAL A CA 1
ATOM 679 C C . VAL A 1 86 ? -23.928 9.597 17.351 1.00 94.00 86 VAL A C 1
ATOM 681 O O . VAL A 1 86 ? -24.039 8.932 18.376 1.00 94.00 86 VAL A O 1
ATOM 684 N N . TYR A 1 87 ? -24.098 9.075 16.139 1.00 94.75 87 TYR A N 1
ATOM 685 C CA . TYR A 1 87 ? -24.391 7.663 15.916 1.00 94.75 87 TYR A CA 1
ATOM 686 C C . TYR A 1 87 ? -23.124 6.932 15.484 1.00 94.75 87 TYR A C 1
ATOM 688 O O . TYR A 1 87 ? -22.488 7.311 14.500 1.00 94.75 87 TYR A O 1
ATOM 696 N N . VAL A 1 88 ? -22.782 5.859 16.193 1.00 93.00 88 VAL A N 1
ATOM 697 C CA . VAL A 1 88 ? -21.679 4.971 15.815 1.00 93.00 88 VAL A CA 1
ATOM 698 C C . VAL A 1 88 ? -22.226 3.841 14.957 1.00 93.00 88 VAL A C 1
ATOM 700 O O . VAL A 1 88 ? -23.027 3.029 15.414 1.00 93.00 88 VAL A O 1
ATOM 703 N N . VAL A 1 89 ? -21.761 3.770 13.712 1.00 92.44 89 VAL A N 1
ATOM 704 C CA . VAL A 1 89 ? -22.051 2.662 12.798 1.00 92.44 89 VAL A CA 1
ATOM 705 C C . VAL A 1 89 ? -20.765 1.873 12.594 1.00 92.44 89 VAL A C 1
ATOM 707 O O . VAL A 1 89 ? -19.767 2.421 12.131 1.00 92.44 89 VAL A O 1
ATOM 710 N N . SER A 1 90 ? -20.772 0.585 12.935 1.00 88.81 90 SER A N 1
ATOM 711 C CA . SER A 1 90 ? -19.603 -0.287 12.804 1.00 88.81 90 SER A CA 1
ATOM 712 C C . SER A 1 90 ? -19.970 -1.637 12.189 1.00 88.81 90 SER A C 1
ATOM 714 O O . SER A 1 90 ? -21.116 -2.084 12.227 1.00 88.81 90 SER A O 1
ATOM 716 N N . THR A 1 91 ? -18.980 -2.294 11.588 1.00 86.75 91 THR A N 1
ATOM 717 C CA . THR A 1 91 ? -19.092 -3.677 11.119 1.00 86.75 91 THR A CA 1
ATOM 718 C C . THR A 1 91 ? -17.830 -4.441 11.513 1.00 86.75 91 THR A C 1
ATOM 720 O O . THR A 1 91 ? -16.730 -4.000 11.176 1.00 86.75 91 THR A O 1
ATOM 723 N N . PRO A 1 92 ? -17.944 -5.598 12.190 1.00 79.44 92 PRO A N 1
ATOM 724 C CA . PRO A 1 92 ? -16.787 -6.440 12.479 1.00 79.44 92 PRO A CA 1
ATOM 725 C C . PRO A 1 92 ? -16.333 -7.224 11.239 1.00 79.44 92 PRO A C 1
ATOM 727 O O . PRO A 1 92 ? -15.225 -7.759 11.201 1.00 79.44 92 PRO A O 1
ATOM 730 N N . LYS A 1 93 ? -17.192 -7.332 10.216 1.00 81.62 93 LYS A N 1
ATOM 731 C CA . LYS A 1 93 ? -16.944 -8.179 9.053 1.00 81.62 93 LYS A CA 1
ATOM 732 C C . LYS A 1 93 ? -16.279 -7.389 7.939 1.00 81.62 93 LYS A C 1
ATOM 734 O O . LYS A 1 93 ? -16.838 -6.430 7.402 1.00 81.62 93 LYS A O 1
ATOM 739 N N . ARG A 1 94 ? -15.107 -7.870 7.530 1.00 82.25 94 ARG A N 1
ATOM 740 C CA . ARG A 1 94 ? -14.407 -7.369 6.354 1.00 82.25 94 ARG A CA 1
ATOM 741 C C . ARG A 1 94 ? -15.098 -7.848 5.061 1.00 82.25 94 ARG A C 1
ATOM 743 O O . ARG A 1 94 ? -15.381 -9.040 4.957 1.00 82.25 94 ARG A O 1
ATOM 750 N N . PRO A 1 95 ? -15.313 -6.977 4.049 1.00 84.50 95 PRO A N 1
ATOM 751 C CA . PRO A 1 95 ? -15.934 -7.380 2.781 1.00 84.50 95 PRO A CA 1
ATOM 752 C C . PRO A 1 95 ? -15.152 -8.434 1.987 1.00 84.50 95 PRO A C 1
ATOM 754 O O . PRO A 1 95 ? -15.755 -9.270 1.328 1.00 84.50 95 PRO A O 1
ATOM 757 N N . VAL A 1 96 ? -13.817 -8.380 2.040 1.00 86.06 96 VAL A N 1
ATOM 758 C CA . VAL A 1 96 ? -12.917 -9.373 1.434 1.00 86.06 96 VAL A CA 1
ATOM 759 C C . VAL A 1 96 ? -12.086 -9.987 2.562 1.00 86.06 96 VAL A C 1
ATOM 761 O O . VAL A 1 96 ? -11.270 -9.262 3.138 1.00 86.06 96 VAL A O 1
ATOM 764 N N . PRO A 1 97 ? -12.301 -11.262 2.930 1.00 88.31 97 PRO A N 1
ATOM 765 C CA . PRO A 1 97 ? -11.535 -11.923 3.982 1.00 88.31 97 PRO A CA 1
ATOM 766 C C . PRO A 1 97 ? -10.033 -11.952 3.678 1.00 88.31 97 PRO A C 1
ATOM 768 O O . PRO A 1 97 ? -9.618 -12.091 2.527 1.00 88.31 97 PRO A O 1
ATOM 771 N N . LEU A 1 98 ? -9.206 -11.838 4.719 1.00 90.50 98 LEU A N 1
ATOM 772 C CA . LEU A 1 98 ? -7.760 -12.009 4.600 1.00 90.50 98 LEU A CA 1
ATOM 773 C C . LEU A 1 98 ? -7.334 -13.423 4.963 1.00 90.50 98 LEU A C 1
ATOM 775 O O . LEU A 1 98 ? -7.856 -14.023 5.898 1.00 90.50 98 LEU A O 1
ATOM 779 N N . ARG A 1 99 ? -6.298 -13.894 4.271 1.00 92.12 99 ARG A N 1
ATOM 780 C CA . ARG A 1 99 ? -5.541 -15.092 4.631 1.00 92.12 99 ARG A CA 1
ATOM 781 C C . ARG A 1 99 ? -4.115 -14.681 4.956 1.00 92.12 99 ARG A C 1
ATOM 783 O O . ARG A 1 99 ? -3.488 -13.951 4.187 1.00 92.12 99 ARG A O 1
ATOM 790 N N . HIS A 1 100 ? -3.617 -15.130 6.100 1.00 93.44 100 HIS A N 1
ATOM 791 C CA . HIS A 1 100 ? -2.314 -14.725 6.616 1.00 93.44 100 HIS A CA 1
ATOM 792 C C . HIS A 1 100 ? -1.326 -15.872 6.459 1.00 93.44 100 HIS A C 1
ATOM 794 O O . HIS A 1 100 ? -1.591 -16.984 6.912 1.00 93.44 100 HIS A O 1
ATOM 800 N N . TYR A 1 101 ? -0.176 -15.595 5.847 1.00 93.44 101 TYR A N 1
ATOM 801 C CA . TYR A 1 101 ? 0.848 -16.597 5.570 1.00 93.44 101 TYR A CA 1
ATOM 802 C C . TYR A 1 101 ? 2.213 -16.161 6.085 1.00 93.44 101 TYR A C 1
ATOM 804 O O . TYR A 1 101 ? 2.563 -14.983 6.025 1.00 93.44 101 TYR A O 1
ATOM 812 N N . LEU A 1 102 ? 3.021 -17.137 6.488 1.00 91.81 102 LEU A N 1
ATOM 813 C CA . LEU A 1 102 ? 4.469 -17.012 6.555 1.00 91.81 102 LEU A CA 1
ATOM 814 C C . LEU A 1 102 ? 5.092 -17.585 5.290 1.00 91.81 102 LEU A C 1
ATOM 816 O O . LEU A 1 102 ? 4.719 -18.666 4.838 1.00 91.81 102 LEU A O 1
ATOM 820 N N . TYR A 1 103 ? 6.061 -16.868 4.734 1.00 89.69 103 TYR A N 1
ATOM 821 C CA . TYR A 1 103 ? 6.838 -17.337 3.597 1.00 89.69 103 TYR A CA 1
ATOM 822 C C . TYR A 1 103 ? 8.215 -17.799 4.075 1.00 89.69 103 TYR A C 1
ATOM 824 O O . TYR A 1 103 ? 8.999 -16.998 4.581 1.00 89.69 103 TYR A O 1
ATOM 832 N N . HIS A 1 104 ? 8.503 -19.091 3.937 1.00 84.81 104 HIS A N 1
ATOM 833 C CA . HIS A 1 104 ? 9.750 -19.702 4.392 1.00 84.81 104 HIS A CA 1
ATOM 834 C C . HIS A 1 104 ? 10.231 -20.732 3.369 1.00 84.81 104 HIS A C 1
ATOM 836 O O . HIS A 1 104 ? 9.441 -21.536 2.887 1.00 84.81 104 HIS A O 1
ATOM 842 N N . GLU A 1 105 ? 11.519 -20.681 3.008 1.00 82.06 105 GLU A N 1
ATOM 843 C CA . GLU A 1 105 ? 12.165 -21.627 2.076 1.00 82.06 105 GLU A CA 1
ATOM 844 C C . GLU A 1 105 ? 11.375 -21.878 0.771 1.00 82.06 105 GLU A C 1
ATOM 846 O O . GLU A 1 105 ? 11.299 -22.995 0.267 1.00 82.06 105 GLU A O 1
ATOM 851 N N . GLY A 1 106 ? 10.775 -20.822 0.204 1.00 82.94 106 GLY A N 1
ATOM 852 C CA . GLY A 1 106 ? 10.010 -20.919 -1.048 1.00 82.94 106 GLY A CA 1
ATOM 853 C C . GLY A 1 106 ? 8.596 -21.484 -0.893 1.00 82.94 106 GLY A C 1
ATOM 854 O O . GLY A 1 106 ? 7.984 -21.887 -1.877 1.00 82.94 106 GLY A O 1
ATOM 855 N N . LYS A 1 107 ? 8.071 -21.569 0.334 1.00 87.38 107 LYS A N 1
ATOM 856 C CA . LYS A 1 107 ? 6.729 -22.085 0.618 1.00 87.38 107 LYS A CA 1
ATOM 857 C C . LYS A 1 107 ? 5.922 -21.103 1.458 1.00 87.38 107 LYS A C 1
ATOM 859 O O . LYS A 1 107 ? 6.448 -20.431 2.342 1.00 87.38 107 LYS A O 1
ATOM 864 N N . GLN A 1 108 ? 4.624 -21.036 1.169 1.00 89.81 108 GLN A N 1
ATOM 865 C CA . GLN A 1 108 ? 3.640 -20.294 1.957 1.00 89.81 108 GLN A CA 1
ATOM 866 C C . GLN A 1 108 ? 3.002 -21.229 2.986 1.00 89.81 108 GLN A C 1
ATOM 868 O O . GLN A 1 108 ? 2.482 -22.283 2.622 1.00 89.81 108 GLN A O 1
ATOM 873 N N . HIS A 1 109 ? 3.019 -20.821 4.249 1.00 91.31 109 HIS A N 1
ATOM 874 C CA . HIS A 1 109 ? 2.424 -21.528 5.377 1.00 91.31 109 HIS A CA 1
ATOM 875 C C . HIS A 1 109 ? 1.335 -20.654 5.986 1.00 91.31 109 HIS A C 1
ATOM 877 O O . HIS A 1 109 ? 1.635 -19.577 6.494 1.00 91.31 109 HIS A O 1
ATOM 883 N N . GLU A 1 110 ? 0.079 -21.084 5.911 1.00 91.81 110 GLU A N 1
ATOM 884 C CA . GLU A 1 110 ? -1.034 -20.331 6.491 1.00 91.81 110 GLU A CA 1
ATOM 885 C C . GLU A 1 110 ? -0.948 -20.356 8.021 1.00 91.81 110 GLU A C 1
ATOM 887 O O . GLU A 1 110 ? -0.750 -21.409 8.627 1.00 91.81 110 GLU A O 1
ATOM 892 N N . ILE A 1 111 ? -1.040 -19.178 8.636 1.00 91.88 111 ILE A N 1
ATOM 893 C CA . ILE A 1 111 ? -0.895 -18.987 10.086 1.00 91.88 111 ILE A CA 1
ATOM 894 C C . ILE A 1 111 ? -2.174 -18.510 10.767 1.00 91.88 111 ILE A C 1
ATOM 896 O O . ILE A 1 111 ? -2.228 -18.478 11.993 1.00 91.88 111 ILE A O 1
ATOM 900 N N . LEU A 1 112 ? -3.199 -18.158 9.995 1.00 88.69 112 LEU A N 1
ATOM 901 C CA . LEU A 1 112 ? -4.511 -17.799 10.511 1.00 88.69 112 LEU A CA 1
ATOM 902 C C . LEU A 1 112 ? -5.563 -18.574 9.723 1.00 88.69 112 LEU A C 1
ATOM 904 O O . LEU A 1 112 ? -5.762 -18.294 8.545 1.00 88.69 112 LEU A O 1
ATOM 908 N N . VAL A 1 113 ? -6.204 -19.541 10.376 1.00 83.06 113 VAL A N 1
ATOM 909 C CA . VAL A 1 113 ? -7.259 -20.384 9.796 1.00 83.06 113 VAL A CA 1
ATOM 910 C C . VAL A 1 113 ? -8.517 -20.165 10.627 1.00 83.06 113 VAL A C 1
ATOM 912 O O . VAL A 1 113 ? -8.471 -20.303 11.848 1.00 83.06 113 VAL A O 1
ATOM 915 N N . ASP A 1 114 ? -9.610 -19.743 9.990 1.00 79.12 114 ASP A N 1
ATOM 916 C CA . ASP A 1 114 ? -10.894 -19.442 10.647 1.00 79.12 114 ASP A CA 1
ATOM 917 C C . ASP A 1 114 ? -10.772 -18.493 11.856 1.00 79.12 114 ASP A C 1
ATOM 919 O O . ASP A 1 114 ? -11.391 -18.679 12.903 1.00 79.12 114 ASP A O 1
ATOM 923 N N . GLY A 1 115 ? -9.904 -17.482 11.737 1.00 79.94 115 GLY A N 1
ATOM 924 C CA . GLY A 1 115 ? -9.637 -16.509 12.803 1.00 79.94 115 GLY A CA 1
ATOM 925 C C . GLY A 1 115 ? -8.793 -17.042 13.968 1.00 79.94 115 GLY A C 1
ATOM 926 O O . GLY A 1 115 ? -8.510 -16.292 14.900 1.00 79.94 115 GLY A O 1
ATOM 927 N N . LYS A 1 116 ? -8.344 -18.303 13.921 1.00 86.62 116 LYS A N 1
ATOM 928 C CA . LYS A 1 116 ? -7.482 -18.916 14.939 1.00 86.62 116 LYS A CA 1
ATOM 929 C C . LYS A 1 116 ? -6.036 -18.985 14.466 1.00 86.62 116 LYS A C 1
ATOM 931 O O . LYS A 1 116 ? -5.740 -19.386 13.340 1.00 86.62 116 LYS A O 1
ATOM 936 N N . PHE A 1 117 ? -5.117 -18.605 15.350 1.00 90.31 117 PHE A N 1
ATOM 937 C CA . PHE A 1 117 ? -3.688 -18.645 15.060 1.00 90.31 117 PHE A CA 1
ATOM 938 C C . PHE A 1 117 ? -3.163 -20.087 15.067 1.00 90.31 117 PHE A C 1
ATOM 940 O O . PHE A 1 117 ? -3.258 -20.791 16.076 1.00 90.31 117 PHE A O 1
ATOM 947 N N . ALA A 1 118 ? -2.564 -20.522 13.957 1.00 90.69 118 ALA A N 1
ATOM 948 C CA . ALA A 1 118 ? -1.989 -21.857 13.797 1.00 90.69 118 ALA A CA 1
ATOM 949 C C . ALA A 1 118 ? -0.628 -21.966 14.514 1.00 90.69 118 ALA A C 1
ATOM 951 O O . ALA A 1 118 ? 0.446 -22.007 13.907 1.00 90.69 118 ALA A O 1
ATOM 952 N N . ASN A 1 119 ? -0.679 -22.010 15.846 1.00 87.06 119 ASN A N 1
ATOM 953 C CA . ASN A 1 119 ? 0.490 -21.955 16.725 1.00 87.06 119 ASN A CA 1
ATOM 954 C C . ASN A 1 119 ? 1.487 -23.106 16.484 1.00 87.06 119 ASN A C 1
ATOM 956 O O . ASN A 1 119 ? 2.697 -22.916 16.582 1.00 87.06 119 ASN A O 1
ATOM 960 N N . THR A 1 120 ? 1.004 -24.297 16.121 1.00 86.50 120 THR A N 1
ATOM 961 C CA . THR A 1 120 ? 1.846 -25.453 15.769 1.00 86.50 120 THR A CA 1
ATOM 962 C C . THR A 1 120 ? 2.736 -25.168 14.562 1.00 86.50 120 THR A C 1
ATOM 964 O O . THR A 1 120 ? 3.949 -25.358 14.647 1.00 86.50 120 THR A O 1
ATOM 967 N N . VAL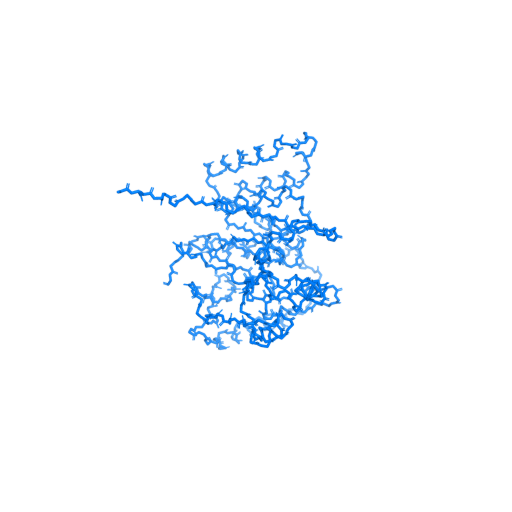 A 1 121 ? 2.164 -24.646 13.474 1.00 85.19 121 VAL A N 1
ATOM 968 C CA . VAL A 1 121 ? 2.907 -24.276 12.256 1.00 85.19 121 VAL A CA 1
ATOM 969 C C . VAL A 1 121 ? 3.942 -23.197 12.574 1.00 85.19 121 VAL A C 1
ATOM 971 O O . VAL A 1 121 ? 5.115 -23.331 12.223 1.00 85.19 121 VAL A O 1
ATOM 974 N N . TYR A 1 122 ? 3.534 -22.160 13.308 1.00 86.38 122 TYR A N 1
ATOM 975 C CA . TYR A 1 122 ? 4.422 -21.072 13.714 1.00 86.38 122 TYR A CA 1
ATOM 976 C C . TYR A 1 122 ? 5.616 -21.561 14.549 1.00 86.38 122 TYR A C 1
ATOM 978 O O . TYR A 1 122 ? 6.770 -21.232 14.258 1.00 86.38 122 TYR A O 1
ATOM 986 N N . ARG A 1 123 ? 5.363 -22.388 15.571 1.00 86.62 123 ARG A N 1
ATOM 987 C CA . ARG A 1 123 ? 6.411 -22.942 16.445 1.00 86.62 123 ARG A CA 1
ATOM 988 C C . ARG A 1 123 ? 7.380 -23.840 15.685 1.00 86.62 123 ARG A C 1
ATOM 990 O O . ARG A 1 123 ? 8.583 -23.738 15.895 1.00 86.62 123 ARG A O 1
ATOM 997 N N . GLN A 1 124 ? 6.884 -24.677 14.775 1.00 86.31 124 GLN A N 1
ATOM 998 C CA . GLN A 1 124 ? 7.737 -25.544 13.959 1.00 86.31 124 GLN A CA 1
ATOM 999 C C . GLN A 1 124 ? 8.687 -24.737 13.064 1.00 86.31 124 GLN A C 1
ATOM 1001 O O . GLN A 1 124 ? 9.874 -25.052 12.987 1.00 86.31 124 GLN A O 1
ATOM 1006 N N . LEU A 1 125 ? 8.188 -23.683 12.412 1.00 84.12 125 LEU A N 1
ATOM 1007 C CA . LEU A 1 125 ? 9.005 -22.827 11.546 1.00 84.12 125 LEU A CA 1
ATOM 1008 C C . LEU A 1 125 ? 10.033 -22.017 12.346 1.00 84.12 125 LEU A C 1
ATOM 1010 O O . LEU A 1 125 ? 11.205 -21.958 11.976 1.00 84.12 125 LEU A O 1
ATOM 1014 N N . THR A 1 126 ? 9.621 -21.433 13.473 1.00 81.31 126 THR A N 1
ATOM 1015 C CA . THR A 1 126 ? 10.521 -20.639 14.324 1.00 81.31 126 THR A CA 1
ATOM 1016 C C . THR A 1 126 ? 11.584 -21.491 15.016 1.00 81.31 126 THR A C 1
ATOM 1018 O O . THR A 1 126 ? 12.728 -21.052 15.123 1.00 81.31 126 THR A O 1
ATOM 1021 N N . ALA A 1 127 ? 11.260 -22.719 15.431 1.00 82.50 127 ALA A N 1
ATOM 1022 C CA . ALA A 1 127 ? 12.238 -23.655 15.983 1.00 82.50 127 ALA A CA 1
ATOM 1023 C C . ALA A 1 127 ? 13.294 -24.052 14.940 1.00 82.50 127 ALA A C 1
ATOM 1025 O O . ALA A 1 127 ? 14.488 -23.971 15.222 1.00 82.50 127 ALA A O 1
ATOM 1026 N N . LYS A 1 128 ? 12.870 -24.391 13.711 1.00 79.50 128 LYS A N 1
ATOM 1027 C CA . LYS A 1 128 ? 13.787 -24.696 12.597 1.00 79.50 128 LYS A CA 1
ATOM 1028 C C . LYS A 1 128 ? 14.739 -23.537 12.300 1.00 79.50 128 LYS A C 1
ATOM 1030 O O . LYS A 1 128 ? 15.927 -23.767 12.083 1.00 79.50 128 LYS A O 1
ATOM 1035 N N . GLN A 1 129 ? 14.235 -22.302 12.331 1.00 75.94 129 GLN A N 1
ATOM 1036 C CA . GLN A 1 129 ? 15.063 -21.115 12.130 1.00 75.94 129 GLN A CA 1
ATOM 1037 C C . GLN A 1 129 ? 16.078 -20.925 13.270 1.00 75.94 129 GLN A C 1
ATOM 1039 O O . GLN A 1 129 ? 17.262 -20.749 12.999 1.00 75.94 129 GLN A O 1
ATOM 1044 N N . LYS A 1 130 ? 15.651 -21.043 14.537 1.00 77.62 130 LYS A N 1
ATOM 1045 C CA . LYS A 1 130 ? 16.544 -20.909 15.704 1.00 77.62 130 LYS A CA 1
ATOM 1046 C C . LYS A 1 130 ? 17.674 -21.940 15.712 1.00 77.62 130 LYS A C 1
ATOM 1048 O O . LYS A 1 130 ? 18.802 -21.596 16.045 1.00 77.62 130 LYS A O 1
ATOM 1053 N N . GLU A 1 131 ? 17.394 -23.186 15.338 1.00 75.56 131 GLU A N 1
ATOM 1054 C CA . GLU A 1 131 ? 18.419 -24.235 15.233 1.00 75.56 131 GLU A CA 1
ATOM 1055 C C . GLU A 1 131 ? 19.444 -23.938 14.125 1.00 75.56 131 GLU A C 1
ATOM 1057 O O . GLU A 1 131 ? 20.645 -24.153 14.300 1.00 75.56 131 GLU A O 1
ATOM 1062 N N . LYS A 1 132 ? 18.989 -23.378 12.998 1.00 70.69 132 LYS A N 1
ATOM 1063 C CA . LYS A 1 132 ? 19.854 -22.944 11.891 1.00 70.69 132 LYS A CA 1
ATOM 1064 C C . LYS A 1 132 ? 20.763 -21.782 12.302 1.00 70.69 132 LYS A C 1
ATOM 1066 O O . LYS A 1 132 ? 21.943 -21.794 11.957 1.00 70.69 132 LYS A O 1
ATOM 1071 N N . ASP A 1 133 ? 20.229 -20.835 13.072 1.00 69.69 133 ASP A N 1
ATOM 1072 C CA . ASP A 1 133 ? 20.973 -19.679 13.579 1.00 69.69 133 ASP A CA 1
ATOM 1073 C C . ASP A 1 133 ? 22.004 -20.097 14.652 1.00 69.69 133 ASP A C 1
ATOM 1075 O O . ASP A 1 133 ? 23.148 -19.645 14.619 1.00 69.69 133 ASP A O 1
ATOM 1079 N N . LYS A 1 134 ? 21.653 -21.033 15.552 1.00 70.19 134 LYS A N 1
ATOM 1080 C CA . LYS A 1 134 ? 22.570 -21.584 16.574 1.00 70.19 134 LYS A CA 1
ATOM 1081 C C . LYS A 1 134 ? 23.755 -22.352 15.992 1.00 70.19 134 LYS A C 1
ATOM 1083 O O . LYS A 1 134 ? 24.844 -22.292 16.553 1.00 70.19 134 LYS A O 1
ATOM 1088 N N . ARG A 1 135 ? 23.562 -23.088 14.891 1.00 64.44 135 ARG A N 1
ATOM 1089 C CA . ARG A 1 135 ? 24.633 -23.872 14.245 1.00 64.44 135 ARG A CA 1
ATOM 1090 C C . ARG A 1 135 ? 25.723 -23.012 13.611 1.00 64.44 135 ARG A C 1
ATOM 1092 O O . ARG A 1 135 ? 26.746 -23.553 13.208 1.00 64.44 135 ARG A O 1
ATOM 1099 N N . ASN A 1 136 ? 25.509 -21.704 13.486 1.00 58.94 136 ASN A N 1
ATOM 1100 C CA . ASN A 1 136 ? 26.365 -20.852 12.673 1.00 58.94 136 ASN A CA 1
ATOM 1101 C C . ASN A 1 136 ? 26.670 -19.488 13.339 1.00 58.94 136 ASN A C 1
ATOM 1103 O O . ASN A 1 136 ? 26.407 -18.435 12.753 1.00 58.94 136 ASN A O 1
ATOM 1107 N N . PRO A 1 137 ? 27.248 -19.480 14.559 1.00 55.28 137 PRO A N 1
ATOM 1108 C CA . PRO A 1 137 ? 27.418 -18.262 15.358 1.00 55.28 137 PRO A CA 1
ATOM 1109 C C . PRO A 1 137 ? 28.489 -17.290 14.817 1.00 55.28 137 PRO A C 1
ATOM 1111 O O . PRO A 1 137 ? 28.403 -16.093 15.068 1.00 55.28 137 PRO A O 1
ATOM 1114 N N . ASN A 1 138 ? 29.461 -17.755 14.017 1.00 54.28 138 ASN A N 1
ATOM 1115 C CA . ASN A 1 138 ? 30.629 -16.963 13.578 1.00 54.28 138 ASN A CA 1
ATOM 1116 C C . ASN A 1 138 ? 30.476 -16.236 12.219 1.00 54.28 138 ASN A C 1
ATOM 1118 O O . ASN A 1 138 ? 31.463 -15.914 11.556 1.00 54.28 138 ASN A O 1
ATOM 1122 N N . LEU A 1 139 ? 29.254 -15.946 11.764 1.00 54.56 139 LEU A N 1
ATOM 1123 C CA . LEU A 1 139 ? 28.989 -15.435 10.404 1.00 54.56 139 LEU A CA 1
ATOM 1124 C C . LEU A 1 139 ? 28.817 -13.918 10.278 1.00 54.56 139 LEU A C 1
ATOM 1126 O O . LEU A 1 139 ? 28.132 -13.436 9.376 1.00 54.56 139 LEU A O 1
ATOM 1130 N N . GLN A 1 140 ? 29.451 -13.140 11.151 1.00 54.62 140 GLN A N 1
ATOM 1131 C CA . GLN A 1 140 ? 29.120 -11.720 11.268 1.00 54.62 140 GLN A CA 1
ATOM 1132 C C . GLN A 1 140 ? 29.737 -10.820 10.178 1.00 54.62 140 GLN A C 1
ATOM 1134 O O . GLN A 1 140 ? 29.145 -9.795 9.859 1.00 54.62 140 GLN A O 1
ATOM 1139 N N . TYR A 1 141 ? 30.853 -11.212 9.540 1.00 48.09 141 TYR A N 1
ATOM 1140 C CA . TYR A 1 141 ? 31.550 -10.345 8.564 1.00 48.09 141 TYR A CA 1
ATOM 1141 C C . TYR A 1 141 ? 31.785 -10.945 7.163 1.00 48.09 141 TYR A C 1
ATOM 1143 O O . TYR A 1 141 ? 31.732 -10.217 6.174 1.00 48.09 141 TYR A O 1
ATOM 1151 N N . ARG A 1 142 ? 31.968 -12.267 7.009 1.00 44.12 142 ARG A N 1
ATOM 1152 C CA . ARG A 1 142 ? 32.352 -12.883 5.711 1.00 44.12 142 ARG A CA 1
ATOM 1153 C C . ARG A 1 142 ? 31.176 -13.206 4.765 1.00 44.12 142 ARG A C 1
ATOM 1155 O O . ARG A 1 142 ? 31.387 -13.767 3.696 1.00 44.12 142 ARG A O 1
ATOM 1162 N N . GLN A 1 143 ? 29.936 -12.870 5.137 1.00 53.81 143 GLN A N 1
ATOM 1163 C CA . GLN A 1 143 ? 28.718 -13.372 4.477 1.00 53.81 143 GLN A CA 1
ATOM 1164 C C . GLN A 1 143 ? 27.732 -12.318 3.965 1.00 53.81 143 GLN A C 1
ATOM 1166 O O . GLN A 1 143 ? 26.637 -12.672 3.527 1.00 53.81 143 GLN A O 1
ATOM 1171 N N . MET A 1 144 ? 28.093 -11.034 3.940 1.00 48.94 144 MET A N 1
ATOM 1172 C CA . MET A 1 144 ? 27.181 -10.004 3.430 1.00 48.94 144 MET A CA 1
ATOM 1173 C C . MET A 1 144 ? 26.792 -10.262 1.961 1.00 48.94 144 MET A C 1
ATOM 1175 O O . MET A 1 144 ? 25.614 -10.212 1.619 1.00 48.94 144 MET A O 1
ATOM 1179 N N . ALA A 1 145 ? 27.750 -10.654 1.112 1.00 50.50 145 ALA A N 1
ATOM 1180 C CA . ALA A 1 145 ? 27.493 -10.995 -0.290 1.00 50.50 145 ALA A CA 1
ATOM 1181 C C . ALA A 1 145 ? 26.637 -12.268 -0.457 1.00 50.50 145 ALA A C 1
ATOM 1183 O O . ALA A 1 145 ? 25.725 -12.293 -1.284 1.00 50.50 145 ALA A O 1
ATOM 1184 N N . THR A 1 146 ? 26.880 -13.306 0.351 1.00 56.72 146 THR A N 1
ATOM 1185 C CA . THR A 1 146 ? 26.085 -14.547 0.337 1.00 56.72 146 THR A CA 1
ATOM 1186 C C . THR A 1 146 ? 24.656 -14.284 0.798 1.00 56.72 146 THR A C 1
ATOM 1188 O O . THR A 1 146 ? 23.717 -14.714 0.139 1.00 56.72 146 THR A O 1
ATOM 1191 N N . ARG A 1 147 ? 24.474 -13.502 1.867 1.00 59.88 147 ARG A N 1
ATOM 1192 C CA . ARG A 1 147 ? 23.160 -13.101 2.382 1.00 59.88 147 ARG A CA 1
ATOM 1193 C C . ARG A 1 147 ? 22.380 -12.270 1.362 1.00 59.88 147 ARG A C 1
ATOM 1195 O O . ARG A 1 147 ? 21.223 -12.579 1.105 1.00 59.88 147 ARG A O 1
ATOM 1202 N N . LEU A 1 148 ? 23.030 -11.307 0.705 1.00 57.34 148 LEU A N 1
ATOM 1203 C CA . LEU A 1 148 ? 22.433 -10.514 -0.378 1.00 57.34 148 LEU A CA 1
ATOM 1204 C C . LEU A 1 148 ? 22.051 -11.376 -1.593 1.00 57.34 148 LEU A C 1
ATOM 1206 O O . LEU A 1 148 ? 21.005 -11.153 -2.203 1.00 57.34 148 LEU A O 1
ATOM 1210 N N . ARG A 1 149 ? 22.866 -12.381 -1.946 1.00 59.69 149 ARG A N 1
ATOM 1211 C CA . ARG A 1 149 ? 22.552 -13.340 -3.020 1.00 59.69 149 ARG A CA 1
ATOM 1212 C C . ARG A 1 149 ? 21.339 -14.201 -2.659 1.00 59.69 149 ARG A C 1
ATOM 1214 O O . ARG A 1 149 ? 20.457 -14.377 -3.499 1.00 59.69 149 ARG A O 1
ATOM 1221 N N . THR A 1 150 ? 21.266 -14.672 -1.416 1.00 71.56 150 THR A N 1
ATOM 1222 C CA . THR A 1 150 ? 20.130 -15.443 -0.892 1.00 71.56 150 THR A CA 1
ATOM 1223 C C . THR A 1 150 ? 18.855 -14.602 -0.839 1.00 71.56 150 THR A C 1
ATOM 1225 O O . THR A 1 150 ? 17.807 -15.063 -1.279 1.00 71.56 150 THR A O 1
ATOM 1228 N N . GLU A 1 151 ? 18.932 -13.345 -0.394 1.00 71.00 151 GLU A N 1
ATOM 1229 C CA . GLU A 1 151 ? 17.798 -12.411 -0.398 1.00 71.00 151 GLU A CA 1
ATOM 1230 C C . GLU A 1 151 ? 17.318 -12.114 -1.821 1.00 71.00 151 GLU A C 1
ATOM 1232 O O . GLU A 1 151 ? 16.116 -12.139 -2.090 1.00 71.00 151 GLU A O 1
ATOM 1237 N N . ARG A 1 152 ? 18.244 -11.908 -2.768 1.00 79.62 152 ARG A N 1
ATOM 1238 C CA . ARG A 1 152 ? 17.910 -11.708 -4.183 1.00 79.62 152 ARG A CA 1
ATOM 1239 C C . ARG A 1 152 ? 17.132 -12.890 -4.757 1.00 79.62 152 ARG A C 1
ATOM 1241 O O . ARG A 1 152 ? 16.118 -12.703 -5.431 1.00 79.62 152 ARG A O 1
ATOM 1248 N N . GLN A 1 153 ? 17.596 -14.103 -4.472 1.00 83.19 153 GLN A N 1
ATOM 1249 C CA . GLN A 1 153 ? 16.921 -15.325 -4.891 1.00 83.19 153 GLN A CA 1
ATOM 1250 C C . GLN A 1 153 ? 15.559 -15.483 -4.202 1.00 83.19 153 GLN A C 1
ATOM 1252 O O . GLN A 1 153 ? 14.589 -15.844 -4.866 1.00 83.19 153 GLN A O 1
ATOM 1257 N N . ALA A 1 154 ? 15.459 -15.155 -2.912 1.00 85.81 154 ALA A N 1
ATOM 1258 C CA . ALA A 1 154 ? 14.215 -15.231 -2.153 1.00 85.81 154 ALA A CA 1
ATOM 1259 C C . ALA A 1 154 ? 13.137 -14.288 -2.710 1.00 85.81 154 ALA A C 1
ATOM 1261 O O . ALA A 1 154 ? 12.016 -14.736 -2.955 1.00 85.81 154 ALA A O 1
ATOM 1262 N N . TRP A 1 155 ? 13.480 -13.024 -2.989 1.00 90.38 155 TRP A N 1
ATOM 1263 C CA . TRP A 1 155 ? 12.568 -12.064 -3.622 1.00 90.38 155 TRP A CA 1
ATOM 1264 C C . TRP A 1 155 ? 12.141 -12.515 -5.018 1.00 90.38 155 TRP A C 1
ATOM 1266 O O . TRP A 1 155 ? 10.956 -12.467 -5.348 1.00 90.38 155 TRP A O 1
ATOM 1276 N N . GLY A 1 156 ? 13.089 -12.993 -5.830 1.00 91.75 156 GLY A N 1
ATOM 1277 C CA . GLY A 1 156 ? 12.791 -13.527 -7.157 1.00 91.75 156 GLY A CA 1
ATOM 1278 C C . GLY A 1 156 ? 11.822 -14.711 -7.106 1.00 91.75 156 GLY A C 1
ATOM 1279 O O . GLY A 1 156 ? 10.863 -14.746 -7.874 1.00 91.75 156 GLY A O 1
ATOM 1280 N N . ASN A 1 157 ? 12.032 -15.649 -6.180 1.00 91.75 157 ASN A N 1
ATOM 1281 C CA . ASN A 1 157 ? 11.145 -16.796 -5.979 1.00 91.75 157 ASN A CA 1
ATOM 1282 C C . ASN A 1 157 ? 9.761 -16.358 -5.495 1.00 91.75 157 ASN A C 1
ATOM 1284 O O . ASN A 1 157 ? 8.770 -16.763 -6.088 1.00 91.75 157 ASN A O 1
ATOM 1288 N N . LEU A 1 158 ? 9.689 -15.455 -4.512 1.00 93.31 158 LEU A N 1
ATOM 1289 C CA . LEU A 1 158 ? 8.415 -14.940 -4.006 1.00 93.31 158 LEU A CA 1
ATOM 1290 C C . LEU A 1 158 ? 7.580 -14.313 -5.128 1.00 93.31 158 LEU A C 1
ATOM 1292 O O . LEU A 1 158 ? 6.398 -14.610 -5.265 1.00 93.31 158 LEU A O 1
ATOM 1296 N N . VAL A 1 159 ? 8.185 -13.461 -5.960 1.00 94.88 159 VAL A N 1
ATOM 1297 C CA . VAL A 1 159 ? 7.462 -12.809 -7.061 1.00 94.88 159 VAL A CA 1
ATOM 1298 C C . VAL A 1 159 ? 7.013 -13.816 -8.120 1.00 94.88 159 VAL A C 1
ATOM 1300 O O . VAL A 1 159 ? 5.905 -13.685 -8.643 1.00 94.88 159 VAL A O 1
ATOM 1303 N N . ARG A 1 160 ? 7.829 -14.834 -8.426 1.00 93.25 160 ARG A N 1
ATOM 1304 C CA . ARG A 1 160 ? 7.427 -15.924 -9.331 1.00 93.25 160 ARG A CA 1
ATOM 1305 C C . ARG A 1 160 ? 6.249 -16.713 -8.767 1.00 93.25 160 ARG A C 1
ATOM 1307 O O . ARG A 1 160 ? 5.288 -16.932 -9.499 1.00 93.25 160 ARG A O 1
ATOM 1314 N N . ASP A 1 161 ? 6.282 -17.055 -7.484 1.00 94.00 161 ASP A N 1
ATOM 1315 C CA . ASP A 1 161 ? 5.204 -17.782 -6.811 1.00 94.00 161 ASP A CA 1
ATOM 1316 C C . ASP A 1 161 ? 3.905 -16.972 -6.796 1.00 94.00 161 ASP A C 1
ATOM 1318 O O . ASP A 1 161 ? 2.841 -17.488 -7.143 1.00 94.00 161 ASP A O 1
ATOM 1322 N N . LEU A 1 162 ? 3.985 -15.677 -6.464 1.00 94.88 162 LEU A N 1
ATOM 1323 C CA . LEU A 1 162 ? 2.834 -14.773 -6.509 1.00 94.88 162 LEU A CA 1
ATOM 1324 C C . LEU A 1 162 ? 2.272 -14.648 -7.928 1.00 94.88 162 LEU A C 1
ATOM 1326 O O . LEU A 1 162 ? 1.055 -14.627 -8.102 1.00 94.88 162 LEU A O 1
ATOM 1330 N N . ARG A 1 163 ? 3.131 -14.595 -8.954 1.00 94.62 163 ARG A N 1
ATOM 1331 C CA . ARG A 1 163 ? 2.697 -14.571 -10.357 1.00 94.62 163 ARG A CA 1
ATOM 1332 C C . ARG A 1 163 ? 1.998 -15.872 -10.749 1.00 94.62 163 ARG A C 1
ATOM 1334 O O . ARG A 1 163 ? 0.911 -15.808 -11.315 1.00 94.62 163 ARG A O 1
ATOM 1341 N N . ALA A 1 164 ? 2.590 -17.023 -10.431 1.00 93.62 164 ALA A N 1
ATOM 1342 C CA . ALA A 1 164 ? 2.052 -18.342 -10.764 1.00 93.62 164 ALA A CA 1
ATOM 1343 C C . ALA A 1 164 ? 0.687 -18.599 -10.106 1.00 93.62 164 ALA A C 1
ATOM 1345 O O . ALA A 1 164 ? -0.195 -19.192 -10.718 1.00 93.62 164 ALA A O 1
ATOM 1346 N N . ARG A 1 165 ? 0.479 -18.087 -8.888 1.00 92.25 165 ARG A N 1
ATOM 1347 C CA . ARG A 1 165 ? -0.798 -18.172 -8.155 1.00 92.25 165 ARG A CA 1
ATOM 1348 C C . ARG A 1 165 ? -1.794 -17.060 -8.513 1.00 92.25 165 ARG A C 1
ATOM 1350 O O . ARG A 1 165 ? -2.840 -16.949 -7.879 1.00 92.25 165 ARG A O 1
ATOM 1357 N N . ALA A 1 166 ? -1.472 -16.212 -9.493 1.00 93.50 166 ALA A N 1
ATOM 1358 C CA . ALA A 1 166 ? -2.257 -15.035 -9.865 1.00 93.50 166 ALA A CA 1
ATOM 1359 C C . ALA A 1 166 ? -2.563 -14.097 -8.675 1.00 93.50 166 ALA A C 1
ATOM 1361 O O . ALA A 1 166 ? -3.643 -13.514 -8.603 1.00 93.50 166 ALA A O 1
ATOM 1362 N N . CYS A 1 167 ? -1.619 -13.940 -7.742 1.00 94.44 167 CYS A N 1
ATOM 1363 C CA . CYS A 1 167 ? -1.708 -13.107 -6.533 1.00 94.44 167 CYS A CA 1
ATOM 1364 C C . CYS A 1 167 ? -1.172 -11.672 -6.725 1.00 94.44 167 CYS A C 1
ATOM 1366 O O . CYS A 1 167 ? -1.076 -10.912 -5.766 1.00 94.44 167 CYS A O 1
ATOM 1368 N N . LEU A 1 168 ? -0.826 -11.276 -7.951 1.00 94.94 168 LEU A N 1
ATOM 1369 C CA . LEU A 1 168 ? -0.448 -9.899 -8.287 1.00 94.94 168 LEU A CA 1
ATOM 1370 C C . LEU A 1 168 ? -1.705 -9.049 -8.600 1.00 94.94 168 LEU A C 1
ATOM 1372 O O . LEU A 1 168 ? -2.702 -9.600 -9.075 1.00 94.94 168 LEU A O 1
ATOM 1376 N N . PRO A 1 169 ? -1.689 -7.720 -8.374 1.00 96.50 169 PRO A N 1
ATOM 1377 C CA . PRO A 1 169 ? -0.559 -6.915 -7.913 1.00 96.50 169 PRO A CA 1
ATOM 1378 C C . PRO A 1 169 ? -0.303 -7.041 -6.406 1.00 96.50 169 PRO A C 1
ATOM 1380 O O . PRO A 1 169 ? -1.233 -7.262 -5.626 1.00 96.50 169 PRO A O 1
ATOM 1383 N N . ALA A 1 170 ? 0.958 -6.870 -6.008 1.00 96.94 170 ALA A N 1
ATOM 1384 C CA . ALA A 1 170 ? 1.400 -6.938 -4.622 1.00 96.94 170 ALA A CA 1
ATOM 1385 C C . ALA A 1 170 ? 2.039 -5.626 -4.146 1.00 96.94 170 ALA A C 1
ATOM 1387 O O . ALA A 1 170 ? 2.822 -5.010 -4.873 1.00 96.94 170 ALA A O 1
ATOM 1388 N N . VAL A 1 171 ? 1.744 -5.239 -2.905 1.00 97.06 171 VAL A N 1
ATOM 1389 C CA . VAL A 1 171 ? 2.446 -4.162 -2.191 1.00 97.06 171 VAL A CA 1
ATOM 1390 C C . VAL A 1 171 ? 3.355 -4.795 -1.149 1.00 97.06 171 VAL A C 1
ATOM 1392 O O . VAL A 1 171 ? 2.911 -5.592 -0.328 1.00 97.06 171 VAL A O 1
ATOM 1395 N N . VAL A 1 172 ? 4.635 -4.452 -1.191 1.00 96.88 172 VAL A N 1
ATOM 1396 C CA . VAL A 1 172 ? 5.654 -4.913 -0.255 1.00 96.88 172 VAL A CA 1
ATOM 1397 C C . VAL A 1 172 ? 6.003 -3.758 0.674 1.00 96.88 172 VAL A C 1
ATOM 1399 O O . VAL A 1 172 ? 6.646 -2.800 0.246 1.00 96.88 172 VAL A O 1
ATOM 1402 N N . PHE A 1 173 ? 5.609 -3.847 1.941 1.00 96.31 173 PHE A N 1
ATOM 1403 C CA . PHE A 1 173 ? 5.978 -2.854 2.942 1.00 96.31 173 PHE A CA 1
ATOM 1404 C C . PHE A 1 173 ? 7.403 -3.087 3.439 1.00 96.31 173 PHE A C 1
ATOM 1406 O O . PHE A 1 173 ? 7.718 -4.136 4.008 1.00 96.31 173 PHE A O 1
ATOM 1413 N N . ALA A 1 174 ? 8.257 -2.089 3.216 1.00 93.38 174 ALA A N 1
ATOM 1414 C CA . ALA A 1 174 ? 9.629 -2.026 3.699 1.00 93.38 174 ALA A CA 1
ATOM 1415 C C . ALA A 1 174 ? 9.842 -0.698 4.438 1.00 93.38 174 ALA A C 1
ATOM 1417 O O . ALA A 1 174 ? 9.632 0.382 3.889 1.00 93.38 174 ALA A O 1
ATOM 1418 N N . PHE A 1 175 ? 10.274 -0.758 5.697 1.00 91.31 175 PHE A N 1
ATOM 1419 C CA . PHE A 1 175 ? 10.207 0.379 6.628 1.00 91.31 175 PHE A CA 1
ATOM 1420 C C . PHE A 1 175 ? 11.368 1.373 6.515 1.00 91.31 175 PHE A C 1
ATOM 1422 O O . PHE A 1 175 ? 11.672 2.104 7.452 1.00 91.31 175 PHE A O 1
ATOM 1429 N N . SER A 1 176 ? 12.031 1.429 5.360 1.00 92.44 176 SER A N 1
ATOM 1430 C CA . SER A 1 176 ? 12.979 2.496 5.046 1.00 92.44 176 SER A CA 1
ATOM 1431 C C . SER A 1 176 ? 13.089 2.721 3.541 1.00 92.44 176 SER A C 1
ATOM 1433 O O . SER A 1 176 ? 12.933 1.798 2.737 1.00 92.44 176 SER A O 1
ATOM 1435 N N . LYS A 1 177 ? 13.450 3.955 3.164 1.00 94.00 177 LYS A N 1
ATOM 1436 C CA . LYS A 1 177 ? 13.725 4.346 1.770 1.00 94.00 177 LYS A CA 1
ATOM 1437 C C . LYS A 1 177 ? 14.779 3.420 1.148 1.00 94.00 177 LYS A C 1
ATOM 1439 O O . LYS A 1 177 ? 14.579 2.859 0.075 1.00 94.00 177 LYS A O 1
ATOM 1444 N N . ARG A 1 178 ? 15.871 3.183 1.887 1.00 92.75 178 ARG A N 1
ATOM 1445 C CA . ARG A 1 178 ? 16.969 2.298 1.477 1.00 92.75 178 ARG A CA 1
ATOM 1446 C C . ARG A 1 178 ? 16.500 0.860 1.247 1.00 92.75 178 ARG A C 1
ATOM 1448 O O . ARG A 1 178 ? 16.910 0.260 0.259 1.00 92.75 178 ARG A O 1
ATOM 1455 N N . GLN A 1 179 ? 15.662 0.304 2.124 1.00 92.25 179 GLN A N 1
ATOM 1456 C CA . GLN A 1 179 ? 15.159 -1.063 1.951 1.00 92.25 179 GLN A CA 1
ATOM 1457 C C . GLN A 1 179 ? 14.226 -1.188 0.745 1.00 92.25 179 GLN A C 1
ATOM 1459 O O . GLN A 1 179 ? 14.372 -2.153 0.001 1.00 92.25 179 GLN A O 1
ATOM 1464 N N . CYS A 1 180 ? 13.327 -0.224 0.506 1.00 94.94 180 CYS A N 1
ATOM 1465 C CA . CYS A 1 180 ? 12.473 -0.228 -0.690 1.00 94.94 180 CYS A CA 1
ATOM 1466 C C . CYS A 1 180 ? 13.323 -0.326 -1.964 1.00 94.94 180 CYS A C 1
ATOM 1468 O O . CYS A 1 180 ? 13.102 -1.179 -2.824 1.00 94.94 180 CYS A O 1
ATOM 1470 N N . GLU A 1 181 ? 14.357 0.509 -2.036 1.00 94.19 181 GLU A N 1
ATOM 1471 C CA . GLU A 1 181 ? 15.256 0.584 -3.180 1.00 94.19 181 GLU A CA 1
ATOM 1472 C C . GLU A 1 181 ? 16.142 -0.661 -3.325 1.00 94.19 181 GLU A C 1
ATOM 1474 O O . GLU A 1 181 ? 16.400 -1.108 -4.446 1.00 94.19 181 GLU A O 1
ATOM 1479 N N . ALA A 1 182 ? 16.586 -1.248 -2.210 1.00 91.88 182 ALA A N 1
ATOM 1480 C CA . ALA A 1 182 ? 17.346 -2.495 -2.197 1.00 91.88 182 ALA A CA 1
ATOM 1481 C C . ALA A 1 182 ? 16.496 -3.690 -2.656 1.00 91.88 182 ALA A C 1
ATOM 1483 O O . ALA A 1 182 ? 16.957 -4.489 -3.471 1.00 91.88 182 ALA A O 1
ATOM 1484 N N . CYS A 1 183 ? 15.242 -3.787 -2.202 1.00 92.19 183 CYS A N 1
ATOM 1485 C CA . CYS A 1 183 ? 14.322 -4.846 -2.621 1.00 92.19 183 CYS A CA 1
ATOM 1486 C C . CYS A 1 183 ? 13.971 -4.723 -4.113 1.00 92.19 183 CYS A C 1
ATOM 1488 O O . CYS A 1 183 ? 13.987 -5.716 -4.840 1.00 92.19 183 CYS A O 1
ATOM 1490 N N . ALA A 1 184 ? 13.758 -3.502 -4.615 1.00 93.75 184 ALA A N 1
ATOM 1491 C CA . ALA A 1 184 ? 13.566 -3.268 -6.045 1.00 93.75 184 ALA A CA 1
ATOM 1492 C C . ALA A 1 184 ? 14.805 -3.662 -6.874 1.00 93.75 184 ALA A C 1
ATOM 1494 O O . ALA A 1 184 ? 14.680 -4.282 -7.933 1.00 93.75 184 ALA A O 1
ATOM 1495 N N . ALA A 1 185 ? 16.011 -3.360 -6.380 1.00 92.00 185 ALA A N 1
ATOM 1496 C CA . ALA A 1 185 ? 17.267 -3.760 -7.019 1.00 92.00 185 ALA A CA 1
ATOM 1497 C C . ALA A 1 185 ? 17.519 -5.279 -6.960 1.00 92.00 185 ALA A C 1
ATOM 1499 O O . ALA A 1 185 ? 18.171 -5.838 -7.846 1.00 92.00 185 ALA A O 1
ATOM 1500 N N . ALA A 1 186 ? 16.989 -5.976 -5.952 1.00 91.62 186 ALA A N 1
ATOM 1501 C CA . ALA A 1 186 ? 17.016 -7.434 -5.891 1.00 91.62 186 ALA A CA 1
ATOM 1502 C C . ALA A 1 186 ? 16.237 -8.065 -7.064 1.00 91.62 186 ALA A C 1
ATOM 1504 O O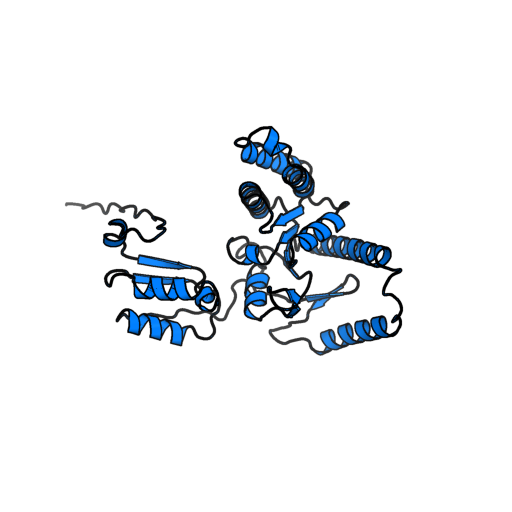 . ALA A 1 186 ? 16.619 -9.105 -7.593 1.00 91.62 186 ALA A O 1
ATOM 1505 N N . LEU A 1 187 ? 15.212 -7.389 -7.575 1.00 92.62 187 LEU A N 1
ATOM 1506 C CA . LEU A 1 187 ? 14.435 -7.844 -8.728 1.00 92.62 187 LEU A CA 1
ATOM 1507 C C . LEU A 1 187 ? 14.979 -7.339 -10.077 1.00 92.62 187 LEU A C 1
ATOM 1509 O O . LEU A 1 187 ? 14.219 -7.211 -11.035 1.00 92.62 187 LEU A O 1
ATOM 1513 N N . ALA A 1 188 ? 16.280 -7.047 -10.200 1.00 87.88 188 ALA A N 1
ATOM 1514 C CA . ALA A 1 188 ? 16.880 -6.502 -11.429 1.00 87.88 188 ALA A CA 1
ATOM 1515 C C . ALA A 1 188 ? 16.597 -7.328 -12.703 1.00 87.88 188 ALA A C 1
ATOM 1517 O O . ALA A 1 188 ? 16.397 -6.749 -13.765 1.00 87.88 188 ALA A O 1
ATOM 1518 N N . ASN A 1 189 ? 16.503 -8.656 -12.582 1.00 88.44 189 ASN A N 1
ATOM 1519 C CA . ASN A 1 189 ? 16.300 -9.569 -13.717 1.00 88.44 189 ASN A CA 1
ATOM 1520 C C . ASN A 1 189 ? 14.839 -10.014 -13.888 1.00 88.44 189 ASN A C 1
ATOM 1522 O O . ASN A 1 189 ? 14.559 -10.956 -14.625 1.00 88.44 189 ASN A O 1
ATOM 1526 N N . VAL A 1 190 ? 13.908 -9.393 -13.163 1.00 93.06 190 VAL A N 1
ATOM 1527 C CA . VAL A 1 190 ? 12.483 -9.713 -13.254 1.00 93.06 190 VAL A CA 1
ATOM 1528 C C . VAL A 1 190 ? 11.794 -8.690 -14.146 1.00 93.06 190 VAL A C 1
ATOM 1530 O O . VAL A 1 190 ? 11.974 -7.481 -13.978 1.00 93.06 190 VAL A O 1
ATOM 1533 N N . ASP A 1 191 ? 11.002 -9.205 -15.084 1.00 96.12 191 ASP A N 1
ATOM 1534 C CA . ASP A 1 191 ? 10.161 -8.433 -15.988 1.00 96.12 191 ASP A CA 1
ATOM 1535 C C . ASP A 1 191 ? 8.735 -8.997 -15.968 1.00 96.12 191 ASP A C 1
ATOM 1537 O O . ASP A 1 191 ? 8.493 -10.174 -16.264 1.00 96.12 191 ASP A O 1
ATOM 1541 N N . LEU A 1 192 ? 7.797 -8.165 -15.522 1.00 96.25 192 LEU A N 1
ATOM 1542 C CA . LEU A 1 192 ? 6.405 -8.540 -15.284 1.00 96.25 192 LEU A CA 1
ATOM 1543 C C . LEU A 1 192 ? 5.446 -7.943 -16.314 1.00 96.25 192 LEU A C 1
ATOM 1545 O O . LEU A 1 192 ? 4.275 -8.317 -16.312 1.00 96.25 192 LEU A O 1
ATOM 1549 N N . ASN A 1 193 ? 5.931 -7.054 -17.184 1.00 97.25 193 ASN A N 1
ATOM 1550 C CA . ASN A 1 193 ? 5.109 -6.367 -18.171 1.00 97.25 193 ASN A CA 1
ATOM 1551 C C . ASN A 1 193 ? 5.344 -6.922 -19.578 1.00 97.25 193 ASN A C 1
ATOM 1553 O O . ASN A 1 193 ? 6.469 -7.165 -20.017 1.00 97.25 193 ASN A O 1
ATOM 1557 N N . SER A 1 194 ? 4.254 -7.056 -20.323 1.00 97.38 194 SER A N 1
ATOM 1558 C CA . SER A 1 194 ? 4.265 -7.304 -21.764 1.00 97.38 194 SER A CA 1
ATOM 1559 C C . SER A 1 194 ? 4.810 -6.102 -22.548 1.00 97.38 194 SER A C 1
ATOM 1561 O O . SER A 1 194 ? 4.901 -4.982 -22.039 1.00 97.38 194 SER A O 1
ATOM 1563 N N . ALA A 1 195 ? 5.135 -6.308 -23.828 1.00 97.56 195 ALA A N 1
ATOM 1564 C CA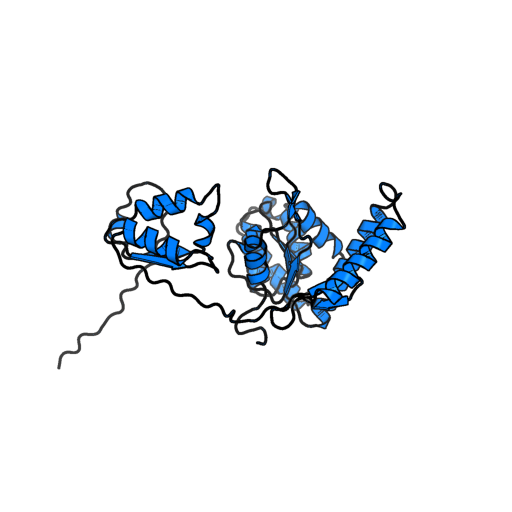 . ALA A 1 195 ? 5.528 -5.221 -24.731 1.00 97.56 195 ALA A CA 1
ATOM 1565 C C . ALA A 1 195 ? 4.462 -4.109 -24.817 1.00 97.56 195 ALA A C 1
ATOM 1567 O O . ALA A 1 195 ? 4.799 -2.927 -24.788 1.00 97.56 195 ALA A O 1
ATOM 1568 N N . VAL A 1 196 ? 3.176 -4.476 -24.834 1.00 98.00 196 VAL A N 1
ATOM 1569 C CA . VAL A 1 196 ? 2.062 -3.514 -24.868 1.00 98.00 196 VAL A CA 1
ATOM 1570 C C . VAL A 1 196 ? 1.994 -2.701 -23.573 1.00 98.00 196 VAL A C 1
ATOM 1572 O O . VAL A 1 196 ? 1.858 -1.477 -23.614 1.00 98.00 196 VAL A O 1
ATOM 1575 N N . GLU A 1 197 ? 2.125 -3.352 -22.415 1.00 98.00 197 GLU A N 1
ATOM 1576 C CA . GLU A 1 197 ? 2.151 -2.665 -21.118 1.00 98.00 197 GLU A CA 1
ATOM 1577 C C . GLU A 1 197 ? 3.359 -1.734 -21.000 1.00 98.00 197 GLU A C 1
ATOM 1579 O O . GLU A 1 197 ? 3.204 -0.600 -20.552 1.00 98.00 197 GLU A O 1
ATOM 1584 N N . LYS A 1 198 ? 4.537 -2.150 -21.481 1.00 98.31 198 LYS A N 1
ATOM 1585 C CA . LYS A 1 198 ? 5.737 -1.300 -21.542 1.00 98.31 198 LYS A CA 1
ATOM 1586 C C . LYS A 1 198 ? 5.492 -0.018 -22.332 1.00 98.31 198 LYS A C 1
ATOM 1588 O O . LYS A 1 198 ? 5.828 1.060 -21.845 1.00 98.31 198 LYS A O 1
ATOM 1593 N N . SER A 1 199 ? 4.879 -0.114 -23.511 1.00 98.00 199 SER A N 1
ATOM 1594 C CA . SER A 1 199 ? 4.541 1.061 -24.323 1.00 98.00 199 SER A CA 1
ATOM 1595 C C . SER A 1 199 ? 3.548 1.983 -23.612 1.00 98.00 199 SER A C 1
ATOM 1597 O O . SER A 1 199 ? 3.711 3.203 -23.641 1.00 98.00 199 SER A O 1
ATOM 1599 N N . ARG A 1 200 ? 2.555 1.422 -22.905 1.00 98.06 200 ARG A N 1
ATOM 1600 C CA . ARG A 1 200 ? 1.605 2.203 -22.092 1.00 98.06 200 ARG A CA 1
ATOM 1601 C C . ARG A 1 200 ? 2.289 2.921 -20.930 1.00 98.06 200 ARG A C 1
ATOM 1603 O O . ARG A 1 200 ? 1.998 4.092 -20.706 1.00 98.06 200 ARG A O 1
ATOM 1610 N N . VAL A 1 201 ? 3.200 2.246 -20.224 1.00 98.00 201 VAL A N 1
ATOM 1611 C CA . VAL A 1 201 ? 4.009 2.849 -19.151 1.00 98.00 201 VAL A CA 1
ATOM 1612 C C . VAL A 1 201 ? 4.814 4.023 -19.695 1.00 98.00 201 VAL A C 1
ATOM 1614 O O . VAL A 1 201 ? 4.757 5.108 -19.129 1.00 98.00 201 VAL A O 1
ATOM 1617 N N . ILE A 1 202 ? 5.528 3.818 -20.805 1.00 97.12 202 ILE A N 1
ATOM 1618 C CA . ILE A 1 202 ? 6.355 4.853 -21.434 1.00 97.12 202 ILE A CA 1
ATOM 1619 C C . ILE A 1 202 ? 5.504 6.069 -21.798 1.00 97.12 202 ILE A C 1
ATOM 1621 O O . ILE A 1 202 ? 5.807 7.169 -21.348 1.00 97.12 202 ILE A O 1
ATOM 1625 N N . LYS A 1 203 ? 4.395 5.859 -22.520 1.00 97.56 203 LYS A N 1
ATOM 1626 C CA . LYS A 1 203 ? 3.493 6.941 -22.930 1.00 97.56 203 LYS A CA 1
ATOM 1627 C C . LYS A 1 203 ? 2.954 7.722 -21.732 1.00 97.56 203 LYS A C 1
ATOM 1629 O O . LYS A 1 203 ? 2.900 8.948 -21.779 1.00 97.56 203 LYS A O 1
ATOM 1634 N N . LEU A 1 204 ? 2.560 7.023 -20.664 1.00 96.69 204 LEU A N 1
ATOM 1635 C CA . LEU A 1 204 ? 2.054 7.659 -19.450 1.00 96.69 204 LEU A CA 1
ATOM 1636 C C . LEU A 1 204 ? 3.134 8.506 -18.782 1.00 96.69 204 LEU A C 1
ATOM 1638 O O . LEU A 1 204 ? 2.890 9.675 -18.513 1.00 96.69 204 LEU A O 1
ATOM 1642 N N . MET A 1 205 ? 4.328 7.947 -18.572 1.00 95.38 205 MET A N 1
ATOM 1643 C CA . MET A 1 205 ? 5.433 8.684 -17.959 1.00 95.38 205 MET A CA 1
ATOM 1644 C C . MET A 1 205 ? 5.840 9.899 -18.790 1.00 95.38 205 MET A C 1
ATOM 1646 O O . MET A 1 205 ? 6.005 10.975 -18.229 1.00 95.38 205 MET A O 1
ATOM 1650 N N . ASP A 1 206 ? 5.953 9.760 -20.111 1.00 94.75 206 ASP A N 1
ATOM 1651 C CA . ASP A 1 206 ? 6.319 10.877 -20.985 1.00 94.75 206 ASP A CA 1
ATOM 1652 C C . ASP A 1 206 ? 5.257 11.988 -20.949 1.00 94.75 206 ASP A C 1
ATOM 1654 O O . ASP A 1 206 ? 5.606 13.162 -20.879 1.00 94.75 206 ASP A O 1
ATOM 1658 N N . THR A 1 207 ? 3.969 11.626 -20.907 1.00 95.62 207 THR A N 1
ATOM 1659 C CA . THR A 1 207 ? 2.866 12.598 -20.797 1.00 95.62 207 THR A CA 1
ATOM 1660 C C . THR A 1 207 ? 2.867 13.297 -19.437 1.00 95.62 207 THR A C 1
ATOM 1662 O O . THR A 1 207 ? 2.776 14.519 -19.373 1.00 95.62 207 THR A O 1
ATOM 1665 N N . SER A 1 208 ? 3.000 12.545 -18.340 1.00 94.75 208 SER A N 1
ATOM 1666 C CA . SER A 1 208 ? 2.994 13.104 -16.983 1.00 94.75 208 SER A CA 1
ATOM 1667 C C . SER A 1 208 ? 4.209 13.988 -16.706 1.00 94.75 208 SER A C 1
ATOM 1669 O O . SER A 1 208 ? 4.096 14.977 -15.993 1.00 94.75 208 SER A O 1
ATOM 1671 N N . LEU A 1 209 ? 5.368 13.663 -17.282 1.00 93.75 209 LEU A N 1
ATOM 1672 C CA . LEU A 1 209 ? 6.611 14.411 -17.082 1.00 93.75 209 LEU A CA 1
ATOM 1673 C C . LEU A 1 209 ? 6.816 15.520 -18.129 1.00 93.75 209 LEU A C 1
ATOM 1675 O O . LEU A 1 209 ? 7.805 16.247 -18.056 1.00 93.75 209 LEU A O 1
ATOM 1679 N N . ALA A 1 210 ? 5.888 15.691 -19.078 1.00 93.25 210 ALA A N 1
ATOM 1680 C CA . ALA A 1 210 ? 5.967 16.713 -20.123 1.00 93.25 210 ALA A CA 1
ATOM 1681 C C . ALA A 1 210 ? 5.945 18.152 -19.578 1.00 93.25 210 ALA A C 1
ATOM 1683 O O . ALA A 1 210 ? 6.440 19.056 -20.244 1.00 93.25 210 ALA A O 1
ATOM 1684 N N . GLN A 1 211 ? 5.406 18.362 -18.375 1.00 89.31 211 GLN A N 1
ATOM 1685 C CA . GLN A 1 211 ? 5.387 19.670 -17.709 1.00 89.31 211 GLN A CA 1
ATOM 1686 C C . GLN A 1 211 ? 6.715 20.010 -17.018 1.00 89.31 211 GLN A C 1
ATOM 1688 O O . GLN A 1 211 ? 6.952 21.160 -16.664 1.00 89.31 211 GLN A O 1
ATOM 1693 N N . LEU A 1 212 ? 7.596 19.024 -16.819 1.00 91.25 212 LEU A N 1
ATOM 1694 C CA . LEU A 1 212 ? 8.902 19.257 -16.210 1.00 91.25 212 LEU A CA 1
ATOM 1695 C C . LEU A 1 212 ? 9.887 19.828 -17.226 1.00 91.25 212 LEU A C 1
ATOM 1697 O O . LEU A 1 212 ? 9.857 19.462 -18.409 1.00 91.25 212 LEU A O 1
ATOM 1701 N N . ASN A 1 213 ? 10.833 20.631 -16.739 1.00 93.56 213 ASN A N 1
ATOM 1702 C CA . ASN A 1 213 ? 11.955 21.089 -17.547 1.00 93.56 213 ASN A CA 1
ATOM 1703 C C . ASN A 1 213 ? 12.777 19.891 -18.053 1.00 93.56 213 ASN A C 1
ATOM 1705 O O . ASN A 1 213 ? 12.896 18.885 -17.346 1.00 93.56 213 ASN A O 1
ATOM 1709 N N . PRO A 1 214 ? 13.417 19.983 -19.233 1.00 92.12 214 PRO A N 1
ATOM 1710 C CA . PRO A 1 214 ? 14.221 18.887 -19.774 1.00 92.12 214 PRO A CA 1
ATOM 1711 C C . PRO A 1 214 ? 15.295 18.369 -18.807 1.00 92.12 214 PRO A C 1
ATOM 1713 O O . PRO A 1 214 ? 15.484 17.162 -18.699 1.00 92.12 214 PRO A O 1
ATOM 1716 N N . LYS A 1 215 ? 15.942 19.258 -18.039 1.00 93.12 215 LYS A N 1
ATOM 1717 C CA . LYS A 1 215 ? 16.948 18.878 -17.030 1.00 93.12 215 LYS A CA 1
ATOM 1718 C C . LYS A 1 215 ? 16.359 18.015 -15.905 1.00 93.12 215 LYS A C 1
ATOM 1720 O O . LYS A 1 215 ? 16.998 17.057 -15.478 1.00 93.12 215 LYS A O 1
ATOM 1725 N N . ASP A 1 216 ? 15.130 18.301 -15.480 1.00 92.81 216 ASP A N 1
ATOM 1726 C CA . ASP A 1 216 ? 14.461 17.574 -14.394 1.00 92.81 216 ASP A CA 1
ATOM 1727 C C . ASP A 1 216 ? 14.025 16.168 -14.834 1.00 92.81 216 ASP A C 1
ATOM 1729 O O . ASP A 1 216 ? 14.030 15.224 -14.042 1.00 92.81 216 ASP A O 1
ATOM 1733 N N . ARG A 1 217 ? 13.719 15.987 -16.126 1.00 93.25 217 ARG A N 1
ATOM 1734 C CA . ARG A 1 217 ? 13.422 14.663 -16.708 1.00 93.25 217 ARG A CA 1
ATOM 1735 C C . ARG A 1 217 ? 14.641 13.741 -16.707 1.00 93.25 217 ARG A C 1
ATOM 1737 O O . ARG A 1 217 ? 14.490 12.520 -16.659 1.00 93.25 217 ARG A O 1
ATOM 1744 N N . GLU A 1 218 ? 15.838 14.322 -16.712 1.00 93.62 218 GLU A N 1
ATOM 1745 C CA . GLU A 1 218 ? 17.100 13.589 -16.752 1.00 93.62 218 GLU A CA 1
ATOM 1746 C C . GLU A 1 218 ? 17.627 13.184 -15.366 1.00 93.62 218 GLU A C 1
ATOM 1748 O O . GLU A 1 218 ? 18.639 12.478 -15.276 1.00 93.62 218 GLU A O 1
ATOM 1753 N N . LEU A 1 219 ? 16.933 13.569 -14.288 1.00 95.56 219 LEU A N 1
ATOM 1754 C CA . LEU A 1 219 ? 17.298 13.208 -12.920 1.00 95.56 219 LEU A CA 1
ATOM 1755 C C . LEU A 1 219 ? 17.397 11.687 -12.743 1.00 95.56 219 LEU A C 1
ATOM 1757 O O . LEU A 1 219 ? 16.564 10.912 -13.224 1.00 95.56 219 LEU A O 1
ATOM 1761 N N . HIS A 1 220 ? 18.389 11.250 -11.961 1.00 94.88 220 HIS A N 1
ATOM 1762 C CA . HIS A 1 220 ? 18.645 9.828 -11.711 1.00 94.88 220 HIS A CA 1
ATOM 1763 C C . HIS A 1 220 ? 17.408 9.093 -11.167 1.00 94.88 220 HIS A C 1
ATOM 1765 O O . HIS A 1 220 ? 17.111 7.977 -11.592 1.00 94.88 220 HIS A O 1
ATOM 1771 N N . GLN A 1 221 ? 16.644 9.731 -10.273 1.00 94.38 221 GLN A N 1
ATOM 1772 C CA . GLN A 1 221 ? 15.413 9.157 -9.723 1.00 94.38 221 GLN A CA 1
ATOM 1773 C C . GLN A 1 221 ? 14.356 8.896 -10.810 1.00 94.38 221 GLN A C 1
ATOM 1775 O O . GLN A 1 221 ? 13.736 7.832 -10.811 1.00 94.38 221 GLN A O 1
ATOM 1780 N N . VAL A 1 222 ? 14.191 9.821 -11.762 1.00 95.56 222 VAL A N 1
ATOM 1781 C CA . VAL A 1 222 ? 13.231 9.700 -12.870 1.00 95.56 222 VAL A CA 1
ATOM 1782 C C . VAL A 1 222 ? 13.641 8.562 -13.803 1.00 95.56 222 VAL A C 1
ATOM 1784 O O . VAL A 1 222 ? 12.843 7.661 -14.073 1.00 95.56 222 VAL A O 1
ATOM 1787 N N . LYS A 1 223 ? 14.912 8.535 -14.226 1.00 95.56 223 LYS A N 1
ATOM 1788 C CA . LYS A 1 223 ? 15.466 7.465 -15.076 1.00 95.56 223 LYS A CA 1
ATOM 1789 C C . LYS A 1 223 ? 15.333 6.091 -14.427 1.00 95.56 223 LYS A C 1
ATOM 1791 O O . LYS A 1 223 ? 14.899 5.129 -15.067 1.00 95.56 223 LYS A O 1
ATOM 1796 N N . ARG A 1 224 ? 15.665 6.001 -13.138 1.00 95.38 224 ARG A N 1
ATOM 1797 C CA . ARG A 1 224 ? 15.560 4.764 -12.364 1.00 95.38 224 ARG A CA 1
ATOM 1798 C C . ARG A 1 224 ? 14.115 4.289 -12.264 1.00 95.38 224 ARG A C 1
ATOM 1800 O O . ARG A 1 224 ? 13.851 3.122 -12.552 1.00 95.38 224 ARG A O 1
ATOM 1807 N N . MET A 1 225 ? 13.183 5.176 -11.911 1.00 96.12 225 MET A N 1
ATOM 1808 C CA . MET A 1 225 ? 11.768 4.819 -11.833 1.00 96.12 225 MET A CA 1
ATOM 1809 C C . MET A 1 225 ? 11.227 4.385 -13.194 1.00 96.12 225 MET A C 1
ATOM 1811 O O . MET A 1 225 ? 10.526 3.384 -13.271 1.00 96.12 225 MET A O 1
ATOM 1815 N N . ARG A 1 226 ? 11.610 5.063 -14.283 1.00 96.19 226 ARG A N 1
ATOM 1816 C CA . ARG A 1 226 ? 11.225 4.675 -15.648 1.00 96.19 226 ARG A CA 1
ATOM 1817 C C . ARG A 1 226 ? 11.688 3.262 -15.993 1.00 96.19 226 ARG A C 1
ATOM 1819 O O . ARG A 1 226 ? 10.920 2.479 -16.550 1.00 96.19 226 ARG A O 1
ATOM 1826 N N . SER A 1 227 ? 12.922 2.914 -15.629 1.00 96.38 227 SER A N 1
ATOM 1827 C CA . SER A 1 227 ? 13.467 1.564 -15.814 1.00 96.38 227 SER A CA 1
ATOM 1828 C C . SER A 1 227 ? 12.708 0.503 -15.002 1.00 96.38 227 SER A C 1
ATOM 1830 O O . SER A 1 227 ? 12.399 -0.572 -15.522 1.00 96.38 227 SER A O 1
ATOM 1832 N N . LEU A 1 228 ? 12.360 0.805 -13.747 1.00 97.69 228 LEU A N 1
ATOM 1833 C CA . LEU A 1 228 ? 11.568 -0.085 -12.890 1.00 97.69 228 LEU A CA 1
ATOM 1834 C C . LEU A 1 228 ? 10.139 -0.262 -13.421 1.00 97.69 228 LEU A C 1
ATOM 1836 O O . LEU A 1 228 ? 9.696 -1.393 -13.628 1.00 97.69 228 LEU A O 1
ATOM 1840 N N . ALA A 1 229 ? 9.457 0.843 -13.719 1.00 97.75 229 ALA A N 1
ATOM 1841 C CA . ALA A 1 229 ? 8.067 0.856 -14.153 1.00 97.75 229 ALA A CA 1
ATOM 1842 C C . ALA A 1 229 ? 7.872 0.094 -15.466 1.00 97.75 229 ALA A C 1
ATOM 1844 O O . ALA A 1 229 ? 6.905 -0.656 -15.612 1.00 97.75 229 ALA A O 1
ATOM 1845 N N . LYS A 1 230 ? 8.823 0.205 -16.407 1.00 97.75 230 LYS A N 1
ATOM 1846 C CA . LYS A 1 230 ? 8.814 -0.595 -17.643 1.00 97.75 230 LYS A CA 1
ATOM 1847 C C . LYS A 1 230 ? 8.759 -2.096 -17.356 1.00 97.75 230 LYS A C 1
ATOM 1849 O O . LYS A 1 230 ? 8.105 -2.815 -18.098 1.00 97.75 230 LYS A O 1
ATOM 1854 N N . ARG A 1 231 ? 9.395 -2.565 -16.282 1.00 97.62 231 ARG A N 1
ATOM 1855 C CA . ARG A 1 231 ? 9.405 -3.980 -15.871 1.00 97.62 231 ARG A CA 1
ATOM 1856 C C . ARG A 1 231 ? 8.238 -4.364 -14.955 1.00 97.62 231 ARG A C 1
ATOM 1858 O O . ARG A 1 231 ? 8.183 -5.496 -14.481 1.00 97.62 231 ARG A O 1
ATOM 1865 N N . GLY A 1 232 ? 7.311 -3.441 -14.693 1.00 97.75 232 GLY A N 1
ATOM 1866 C CA . GLY A 1 232 ? 6.170 -3.652 -13.800 1.00 97.75 232 GLY A CA 1
ATOM 1867 C C . GLY A 1 232 ? 6.522 -3.566 -12.315 1.00 97.75 232 GLY A C 1
ATOM 1868 O O . GLY A 1 232 ? 5.795 -4.113 -11.486 1.00 97.75 232 GLY A O 1
ATOM 1869 N N . LEU A 1 233 ? 7.629 -2.902 -11.975 1.00 98.19 233 LEU A N 1
ATOM 1870 C CA . LEU A 1 233 ? 8.096 -2.690 -10.605 1.00 98.19 233 LEU A CA 1
ATOM 1871 C C . LEU A 1 233 ? 8.023 -1.202 -10.250 1.00 98.19 233 LEU A C 1
ATOM 1873 O O . LEU A 1 233 ? 8.270 -0.352 -11.101 1.00 98.19 233 LEU A O 1
ATOM 1877 N N . GLY A 1 234 ? 7.749 -0.873 -8.993 1.00 97.25 234 GLY A N 1
ATOM 1878 C CA . GLY A 1 234 ? 7.812 0.506 -8.507 1.00 97.25 234 GLY A CA 1
ATOM 1879 C C . GLY A 1 234 ? 8.318 0.594 -7.077 1.00 97.25 234 GLY A C 1
ATOM 1880 O O . GLY A 1 234 ? 8.301 -0.393 -6.340 1.00 97.25 234 GLY A O 1
ATOM 1881 N N . VAL A 1 235 ? 8.741 1.794 -6.685 1.00 97.44 235 VAL A N 1
ATOM 1882 C CA . VAL A 1 235 ? 9.017 2.144 -5.287 1.00 97.44 235 VAL A CA 1
ATOM 1883 C C . VAL A 1 235 ? 8.148 3.336 -4.885 1.00 97.44 235 VAL A C 1
ATOM 1885 O O . VAL A 1 235 ? 7.846 4.176 -5.728 1.00 97.44 235 VAL A O 1
ATOM 1888 N N . HIS A 1 236 ? 7.736 3.424 -3.622 1.00 96.31 236 HIS A N 1
ATOM 1889 C CA . HIS A 1 236 ? 6.971 4.552 -3.085 1.00 96.31 236 HIS A CA 1
ATOM 1890 C C . HIS A 1 236 ? 7.434 4.891 -1.671 1.00 96.31 236 HIS A C 1
ATOM 1892 O O . HIS A 1 236 ? 7.309 4.095 -0.744 1.00 96.31 236 HIS A O 1
ATOM 1898 N N . HIS A 1 237 ? 8.018 6.072 -1.500 1.00 95.50 237 HIS A N 1
ATOM 1899 C CA . HIS A 1 237 ? 8.447 6.550 -0.191 1.00 95.50 237 HIS A CA 1
ATOM 1900 C C . HIS A 1 237 ? 8.572 8.071 -0.175 1.00 95.50 237 HIS A C 1
ATOM 1902 O O . HIS A 1 237 ? 8.730 8.704 -1.220 1.00 95.50 237 HIS A O 1
ATOM 1908 N N . ALA A 1 238 ? 8.639 8.663 1.018 1.00 92.94 238 ALA A N 1
ATOM 1909 C CA . ALA A 1 238 ? 8.726 10.116 1.199 1.00 92.94 238 ALA A CA 1
ATOM 1910 C C . ALA A 1 238 ? 9.941 10.794 0.524 1.00 92.94 238 ALA A C 1
ATOM 1912 O O . ALA A 1 238 ? 9.932 11.999 0.329 1.00 92.94 238 ALA A O 1
ATOM 1913 N N . GLY A 1 239 ? 10.994 10.046 0.164 1.00 93.88 239 GLY A N 1
ATOM 1914 C CA . GLY A 1 239 ? 12.141 10.577 -0.593 1.00 93.88 239 GLY A CA 1
ATOM 1915 C C . GLY A 1 239 ? 11.938 10.715 -2.110 1.00 93.88 239 GLY A C 1
ATOM 1916 O O . GLY A 1 239 ? 12.881 11.088 -2.803 1.00 93.88 239 GLY A O 1
ATOM 1917 N N . LEU A 1 240 ? 10.769 10.350 -2.649 1.00 95.25 240 LEU A N 1
ATOM 1918 C CA . LEU A 1 240 ? 10.452 10.567 -4.062 1.00 95.25 240 LEU A CA 1
ATOM 1919 C C . LEU A 1 240 ? 9.950 11.991 -4.291 1.00 95.25 240 LEU A C 1
ATOM 1921 O O . LEU A 1 240 ? 9.231 12.537 -3.451 1.00 95.25 240 LEU A O 1
ATOM 1925 N N . LEU A 1 241 ? 10.270 12.550 -5.459 1.00 94.62 241 LEU A N 1
ATOM 1926 C CA . LEU A 1 241 ? 9.663 13.789 -5.939 1.00 94.62 241 LEU A CA 1
ATOM 1927 C C . LEU A 1 241 ? 8.126 13.660 -5.917 1.00 94.62 241 LEU A C 1
ATOM 1929 O O . LEU A 1 241 ? 7.616 12.592 -6.272 1.00 94.62 241 LEU A O 1
ATOM 1933 N N . PRO A 1 242 ? 7.373 14.717 -5.551 1.00 93.75 242 PRO A N 1
ATOM 1934 C CA . PRO A 1 242 ? 5.909 14.682 -5.511 1.00 93.75 242 PRO A CA 1
ATOM 1935 C C . PRO A 1 242 ? 5.275 14.132 -6.792 1.00 93.75 242 PRO A C 1
ATOM 1937 O O . PRO A 1 242 ? 4.559 13.136 -6.734 1.00 93.75 242 PRO A O 1
ATOM 1940 N N . ILE A 1 243 ? 5.680 14.663 -7.948 1.00 94.38 243 ILE A N 1
ATOM 1941 C CA . ILE A 1 243 ? 5.220 14.195 -9.262 1.00 94.38 243 ILE A CA 1
ATOM 1942 C C . ILE A 1 243 ? 5.524 12.710 -9.511 1.00 94.38 243 ILE A C 1
ATOM 1944 O O . ILE A 1 243 ? 4.746 12.002 -10.143 1.00 94.38 243 ILE A O 1
ATOM 1948 N N . MET A 1 244 ? 6.637 12.193 -8.981 1.00 95.31 244 MET A N 1
ATOM 1949 C CA . MET A 1 244 ? 6.980 10.780 -9.129 1.00 95.31 244 MET A CA 1
ATOM 1950 C C . MET A 1 244 ? 6.112 9.877 -8.254 1.00 95.31 244 MET A C 1
ATOM 1952 O O . MET A 1 244 ? 5.808 8.765 -8.681 1.00 95.31 244 MET A O 1
ATOM 1956 N N . LYS A 1 245 ? 5.690 10.338 -7.068 1.00 94.56 245 LYS A N 1
ATOM 1957 C CA . LYS A 1 245 ? 4.716 9.607 -6.238 1.00 94.56 245 LYS A CA 1
ATOM 1958 C C . LYS A 1 245 ? 3.388 9.472 -6.979 1.00 94.56 245 LYS A C 1
ATOM 1960 O O . LYS A 1 245 ? 2.910 8.353 -7.141 1.00 94.56 245 LYS A O 1
ATOM 1965 N N . GLU A 1 246 ? 2.884 10.575 -7.530 1.00 93.75 246 GLU A N 1
ATOM 1966 C CA . GLU A 1 246 ? 1.644 10.597 -8.315 1.00 93.75 246 GLU A CA 1
ATOM 1967 C C . GLU A 1 246 ? 1.721 9.671 -9.537 1.00 93.75 246 GLU A C 1
ATOM 1969 O O . GLU A 1 246 ? 0.825 8.863 -9.773 1.00 93.75 246 GLU A O 1
ATOM 1974 N N . VAL A 1 247 ? 2.821 9.712 -10.298 1.00 95.50 247 VAL A N 1
ATOM 1975 C CA . VAL A 1 247 ? 3.007 8.825 -11.459 1.00 95.50 247 VAL A CA 1
ATOM 1976 C C . VAL A 1 247 ? 3.014 7.351 -11.046 1.00 95.50 247 VAL A C 1
ATOM 1978 O O . VAL A 1 247 ? 2.377 6.530 -11.705 1.00 95.50 247 VAL A O 1
ATOM 1981 N N . VAL A 1 248 ? 3.707 6.995 -9.960 1.00 95.75 248 VAL A N 1
ATOM 1982 C CA . VAL A 1 248 ? 3.740 5.615 -9.443 1.00 95.75 248 VAL A CA 1
ATOM 1983 C C . VAL A 1 248 ? 2.350 5.156 -9.007 1.00 95.75 248 VAL A C 1
ATOM 1985 O O . VAL A 1 248 ? 1.938 4.049 -9.350 1.00 95.75 248 VAL A O 1
ATOM 1988 N N . GLU A 1 249 ? 1.612 6.014 -8.311 1.00 94.62 249 GLU A N 1
ATOM 1989 C CA . GLU A 1 249 ? 0.229 5.782 -7.896 1.00 94.62 249 GLU A CA 1
ATOM 1990 C C . GLU A 1 249 ? -0.689 5.550 -9.113 1.00 94.62 249 GLU A C 1
ATOM 1992 O O . GLU A 1 249 ? -1.408 4.547 -9.195 1.00 94.62 249 GLU A O 1
ATOM 1997 N N . ILE A 1 250 ? -0.608 6.400 -10.139 1.00 94.75 250 ILE A N 1
ATOM 1998 C CA . ILE A 1 250 ? -1.386 6.234 -11.376 1.00 94.75 250 ILE A CA 1
ATOM 1999 C C . ILE A 1 250 ? -1.015 4.921 -12.087 1.00 94.75 250 ILE A C 1
ATOM 2001 O O . ILE A 1 250 ? -1.890 4.185 -12.548 1.00 94.75 250 ILE A O 1
ATOM 2005 N N . LEU A 1 251 ? 0.273 4.587 -12.184 1.00 96.62 251 LEU A N 1
ATOM 2006 C CA . LEU A 1 251 ? 0.711 3.344 -12.821 1.00 96.62 251 LEU A CA 1
ATOM 2007 C C . LEU A 1 251 ? 0.241 2.103 -12.043 1.00 96.62 251 LEU A C 1
ATOM 2009 O O . LEU A 1 251 ? -0.155 1.111 -12.662 1.00 96.62 251 LEU A O 1
ATOM 2013 N N . PHE A 1 252 ? 0.255 2.148 -10.709 1.00 95.81 252 PHE A N 1
ATOM 2014 C CA . PHE A 1 252 ? -0.215 1.052 -9.860 1.00 95.81 252 PHE A CA 1
ATOM 2015 C C . PHE A 1 252 ? -1.733 0.864 -9.959 1.00 95.81 252 PHE A C 1
ATOM 2017 O O . PHE A 1 252 ? -2.194 -0.250 -10.206 1.00 95.81 252 PHE A O 1
ATOM 2024 N N . SER A 1 253 ? -2.510 1.947 -9.873 1.00 92.44 253 SER A N 1
ATOM 2025 C CA . SER A 1 253 ? -3.976 1.903 -10.012 1.00 92.44 253 SER A CA 1
ATOM 2026 C C . SER A 1 253 ? -4.438 1.406 -11.388 1.00 92.44 253 SER A C 1
ATOM 2028 O O . SER A 1 253 ? -5.431 0.689 -11.484 1.00 92.44 253 SER A O 1
ATOM 2030 N N . ARG A 1 254 ? -3.679 1.694 -12.455 1.00 93.56 254 ARG A N 1
ATOM 2031 C CA . ARG A 1 254 ? -3.911 1.145 -13.807 1.00 93.56 254 ARG A CA 1
ATOM 2032 C C . ARG A 1 254 ? -3.420 -0.296 -13.985 1.00 93.56 254 ARG A C 1
ATOM 2034 O O . ARG A 1 254 ? -3.484 -0.830 -15.091 1.00 93.56 254 ARG A O 1
ATOM 2041 N N . GLY A 1 255 ? -2.886 -0.920 -12.935 1.00 94.31 255 GLY A N 1
ATOM 2042 C CA . GLY A 1 255 ? -2.359 -2.283 -12.967 1.00 94.31 255 GLY A CA 1
ATOM 2043 C C . GLY A 1 255 ? -1.096 -2.448 -13.814 1.00 94.31 255 GLY A C 1
ATOM 2044 O O . GLY A 1 255 ? -0.768 -3.574 -14.184 1.00 94.31 255 GLY A O 1
ATOM 2045 N N . LEU A 1 256 ? -0.389 -1.362 -14.144 1.00 97.12 256 LEU A N 1
ATOM 2046 C CA . LEU A 1 256 ? 0.863 -1.391 -14.911 1.00 97.12 256 LEU A CA 1
ATOM 2047 C C . LEU A 1 256 ? 2.083 -1.669 -14.024 1.00 97.12 256 LEU A C 1
ATOM 2049 O O . LEU A 1 256 ? 3.116 -2.113 -14.524 1.00 97.12 256 LEU A O 1
ATOM 2053 N N . LEU A 1 257 ? 1.961 -1.441 -12.714 1.00 97.75 257 LEU A N 1
ATOM 2054 C CA . LEU A 1 257 ? 2.901 -1.933 -11.709 1.00 97.75 257 LEU A CA 1
ATOM 2055 C C . LEU A 1 257 ? 2.306 -3.169 -11.040 1.00 97.75 257 LEU A C 1
ATOM 2057 O O . LEU A 1 257 ? 1.204 -3.131 -10.498 1.00 97.75 257 LEU A O 1
ATOM 2061 N N . LYS A 1 258 ? 3.039 -4.279 -11.087 1.00 97.50 258 LYS A N 1
ATOM 2062 C CA . LYS A 1 258 ? 2.625 -5.557 -10.503 1.00 97.50 258 LYS A CA 1
ATOM 2063 C C . LYS A 1 258 ? 3.197 -5.748 -9.101 1.00 97.50 258 LYS A C 1
ATOM 2065 O O . LYS A 1 258 ? 2.581 -6.435 -8.295 1.00 97.50 258 LYS A O 1
ATOM 2070 N N . VAL A 1 259 ? 4.353 -5.152 -8.811 1.00 97.94 259 VAL A N 1
ATOM 2071 C CA . VAL A 1 259 ? 4.967 -5.157 -7.477 1.00 97.94 259 VAL A CA 1
ATOM 2072 C C . VAL A 1 259 ? 5.380 -3.737 -7.113 1.00 97.94 259 VAL A C 1
ATOM 2074 O O . VAL A 1 259 ? 6.136 -3.101 -7.850 1.00 97.94 259 VAL A O 1
ATOM 2077 N N . LEU A 1 260 ? 4.896 -3.252 -5.973 1.00 97.56 260 LEU A N 1
ATOM 2078 C CA . LEU A 1 260 ? 5.223 -1.937 -5.433 1.00 97.56 260 LEU A CA 1
ATOM 2079 C C . LEU A 1 260 ? 5.921 -2.090 -4.081 1.00 97.56 260 LEU A C 1
ATOM 2081 O O . LEU A 1 260 ? 5.334 -2.642 -3.158 1.00 97.56 260 LEU A O 1
ATOM 2085 N N . PHE A 1 261 ? 7.147 -1.589 -3.947 1.00 97.12 261 PHE A N 1
ATOM 2086 C CA . PHE A 1 261 ? 7.838 -1.515 -2.657 1.00 97.12 261 PHE A CA 1
ATOM 2087 C C . PHE A 1 261 ? 7.547 -0.175 -2.002 1.00 97.12 261 PHE A C 1
ATOM 2089 O O . PHE A 1 261 ? 7.932 0.859 -2.544 1.00 97.12 261 PHE A O 1
ATOM 2096 N N . ALA A 1 262 ? 6.882 -0.179 -0.855 1.00 96.06 262 ALA A N 1
ATOM 2097 C CA . ALA A 1 262 ? 6.398 1.040 -0.234 1.00 96.06 262 ALA A CA 1
ATOM 2098 C C . ALA A 1 262 ? 6.799 1.164 1.237 1.00 96.06 262 ALA A C 1
ATOM 2100 O O . ALA A 1 262 ? 6.876 0.172 1.962 1.00 96.06 262 ALA A O 1
ATOM 2101 N N . THR A 1 263 ? 7.009 2.397 1.694 1.00 94.12 263 THR A N 1
ATOM 2102 C CA . THR A 1 263 ? 7.013 2.699 3.130 1.00 94.12 263 THR A CA 1
ATOM 2103 C C . THR A 1 263 ? 5.585 2.774 3.669 1.00 94.12 263 THR A C 1
ATOM 2105 O O . THR A 1 263 ? 4.620 2.885 2.914 1.00 94.12 263 THR A O 1
ATOM 2108 N N . GLU A 1 264 ? 5.453 2.763 4.993 1.00 89.38 264 GLU A N 1
ATOM 2109 C CA . GLU A 1 264 ? 4.175 2.822 5.715 1.00 89.38 264 GLU A CA 1
ATOM 2110 C C . GLU A 1 264 ? 3.238 3.940 5.238 1.00 89.38 264 GLU A C 1
ATOM 2112 O O . GLU A 1 264 ? 2.044 3.709 5.096 1.00 89.38 264 GLU A O 1
ATOM 2117 N N . THR A 1 265 ? 3.774 5.111 4.881 1.00 86.94 265 THR A N 1
ATOM 2118 C CA . THR A 1 265 ? 3.000 6.265 4.388 1.00 86.94 265 THR A CA 1
ATOM 2119 C C . THR A 1 265 ? 2.097 5.955 3.192 1.00 86.94 265 THR A C 1
ATOM 2121 O O . THR A 1 265 ? 1.101 6.640 2.988 1.00 86.94 265 THR A O 1
ATOM 2124 N N . PHE A 1 266 ? 2.406 4.930 2.395 1.00 89.56 266 PHE A N 1
ATOM 2125 C CA . PHE A 1 266 ? 1.534 4.505 1.297 1.00 89.56 266 PHE A CA 1
ATOM 2126 C C . PHE A 1 266 ? 0.207 3.917 1.800 1.00 89.56 266 PHE A C 1
ATOM 2128 O O . PHE A 1 266 ? -0.834 4.099 1.174 1.00 89.56 266 PHE A O 1
ATOM 2135 N N . ALA A 1 267 ? 0.218 3.261 2.963 1.00 82.44 267 ALA A N 1
ATOM 2136 C CA . ALA A 1 267 ? -0.982 2.722 3.594 1.00 82.44 267 ALA A CA 1
ATOM 2137 C C . ALA A 1 267 ? -1.862 3.796 4.249 1.00 82.44 267 ALA A C 1
ATOM 2139 O O . ALA A 1 267 ? -2.931 3.445 4.734 1.00 82.44 267 ALA A O 1
ATOM 2140 N N . MET A 1 268 ? -1.434 5.059 4.266 1.00 75.50 268 MET A N 1
ATOM 2141 C CA . MET A 1 268 ? -2.033 6.143 5.054 1.00 75.50 268 MET A CA 1
ATOM 2142 C C . MET A 1 268 ? -2.838 7.149 4.214 1.00 75.50 268 MET A C 1
ATOM 2144 O O . MET A 1 268 ? -3.553 7.961 4.779 1.00 75.50 268 MET A O 1
ATOM 2148 N N . GLY A 1 269 ? -2.705 7.157 2.881 1.00 64.81 269 GLY A N 1
ATOM 2149 C CA . GLY A 1 269 ? -3.197 8.297 2.085 1.00 64.81 269 GLY A CA 1
ATOM 2150 C C . GLY A 1 269 ? -3.671 7.992 0.671 1.00 64.81 269 GLY A C 1
ATOM 2151 O O . GLY A 1 269 ? -3.912 8.920 -0.093 1.00 64.81 269 GLY A O 1
ATOM 2152 N N . VAL A 1 270 ? -3.779 6.717 0.288 1.00 68.94 270 VAL A N 1
ATOM 2153 C CA . VAL A 1 270 ? -4.126 6.351 -1.089 1.00 68.94 270 VAL A CA 1
ATOM 2154 C C . VAL A 1 270 ? -5.090 5.165 -1.110 1.00 68.94 270 VAL A C 1
ATOM 2156 O O . VAL A 1 270 ? -4.800 4.090 -0.580 1.00 68.94 270 VAL A O 1
ATOM 2159 N N . ASN A 1 271 ? -6.240 5.329 -1.769 1.00 72.12 271 ASN A N 1
ATOM 2160 C CA . ASN A 1 271 ? -7.200 4.246 -1.994 1.00 72.12 271 ASN A CA 1
ATOM 2161 C C . ASN A 1 271 ? -6.742 3.322 -3.140 1.00 72.12 271 ASN A C 1
ATOM 2163 O O . ASN A 1 271 ? -7.324 3.300 -4.223 1.00 72.12 271 ASN A O 1
ATOM 2167 N N . MET A 1 272 ? -5.657 2.580 -2.910 1.00 80.44 272 MET A N 1
ATOM 2168 C CA . MET A 1 272 ? -5.093 1.635 -3.877 1.00 80.44 272 MET A CA 1
ATOM 2169 C C . MET A 1 272 ? -5.032 0.224 -3.292 1.00 80.44 272 MET A C 1
ATOM 2171 O O . MET A 1 272 ? -4.008 -0.172 -2.729 1.00 80.44 272 MET A O 1
ATOM 2175 N N . PRO A 1 273 ? -6.124 -0.553 -3.409 1.00 79.62 273 PRO A N 1
ATOM 2176 C CA . PRO A 1 273 ? -6.136 -1.920 -2.927 1.00 79.62 273 PRO A CA 1
ATOM 2177 C C . PRO A 1 273 ? -5.298 -2.822 -3.847 1.00 79.62 273 PRO A C 1
ATOM 2179 O O . PRO A 1 273 ? -5.385 -2.773 -5.076 1.00 79.62 273 PRO A O 1
ATOM 2182 N N . ALA A 1 274 ? -4.486 -3.673 -3.235 1.00 92.75 274 ALA A N 1
ATOM 2183 C CA . ALA A 1 274 ? -3.667 -4.686 -3.885 1.00 92.75 274 ALA A CA 1
ATOM 2184 C C . ALA A 1 274 ? -4.290 -6.070 -3.686 1.00 92.75 274 ALA A C 1
ATOM 2186 O O . ALA A 1 274 ? -5.074 -6.279 -2.765 1.00 92.75 274 ALA A O 1
ATOM 2187 N N . LYS A 1 275 ? -3.921 -7.051 -4.512 1.00 94.50 275 LYS A N 1
ATOM 2188 C CA . LYS A 1 275 ? -4.357 -8.434 -4.279 1.00 94.50 275 LYS A CA 1
ATOM 2189 C C . LYS A 1 275 ? -3.581 -9.082 -3.133 1.00 94.50 275 LYS A C 1
ATOM 2191 O O . LYS A 1 275 ? -4.099 -9.942 -2.430 1.00 94.50 275 LYS A O 1
ATOM 2196 N N . THR A 1 276 ? -2.326 -8.689 -2.940 1.00 96.31 276 THR A N 1
ATOM 2197 C CA . THR A 1 276 ? -1.463 -9.216 -1.879 1.00 96.31 276 THR A CA 1
ATOM 2198 C C . THR A 1 276 ? -0.693 -8.090 -1.206 1.00 96.31 276 THR A C 1
ATOM 2200 O O . THR A 1 276 ? -0.222 -7.163 -1.860 1.00 96.31 276 THR A O 1
ATOM 2203 N N . VAL A 1 277 ? -0.540 -8.193 0.110 1.00 96.44 277 VAL A N 1
ATOM 2204 C CA . VAL A 1 277 ? 0.382 -7.369 0.891 1.00 96.44 277 VAL A CA 1
ATOM 2205 C C . VAL A 1 277 ? 1.466 -8.281 1.453 1.00 96.44 277 VAL A C 1
ATOM 2207 O O . VAL A 1 277 ? 1.175 -9.366 1.951 1.00 96.44 277 VAL A O 1
ATOM 2210 N N . VAL A 1 278 ? 2.716 -7.846 1.349 1.00 96.62 278 VAL A N 1
ATOM 2211 C CA . VAL A 1 278 ? 3.894 -8.543 1.868 1.00 96.62 278 VAL A CA 1
ATOM 2212 C C . VAL A 1 278 ? 4.594 -7.624 2.856 1.00 96.62 278 VAL A C 1
ATOM 2214 O O . VAL A 1 278 ? 4.830 -6.457 2.560 1.00 96.62 278 VAL A O 1
ATOM 2217 N N . PHE A 1 279 ? 4.979 -8.157 4.008 1.00 95.56 279 PHE A N 1
ATOM 2218 C CA . PHE A 1 279 ? 5.804 -7.449 4.979 1.00 95.56 279 PHE A CA 1
ATOM 2219 C C . PHE A 1 279 ? 7.255 -7.906 4.821 1.00 95.56 279 PHE A C 1
ATOM 2221 O O . PHE A 1 279 ? 7.554 -9.081 5.025 1.00 95.56 279 PHE A O 1
ATOM 2228 N N . ALA A 1 280 ? 8.157 -7.000 4.431 1.00 92.31 280 ALA A N 1
ATOM 2229 C CA . ALA A 1 280 ? 9.586 -7.313 4.314 1.00 92.31 280 ALA A CA 1
ATOM 2230 C C . ALA A 1 280 ? 10.253 -7.497 5.690 1.00 92.31 280 ALA A C 1
ATOM 2232 O O . ALA A 1 280 ? 11.263 -8.185 5.814 1.00 92.31 280 ALA A O 1
ATOM 2233 N N . ALA A 1 281 ? 9.678 -6.878 6.720 1.00 89.25 281 ALA A N 1
ATOM 2234 C CA . ALA A 1 281 ? 10.049 -7.022 8.119 1.00 89.25 281 ALA A CA 1
ATOM 2235 C C . ALA A 1 281 ? 8.790 -6.890 8.990 1.00 89.25 281 ALA A C 1
ATOM 2237 O O . ALA A 1 281 ? 7.755 -6.431 8.514 1.00 89.25 281 ALA A O 1
ATOM 2238 N N . LEU A 1 282 ? 8.886 -7.266 10.266 1.00 89.88 282 LEU A N 1
ATOM 2239 C CA . LEU A 1 282 ? 7.841 -7.033 11.280 1.00 89.88 282 LEU A CA 1
ATOM 2240 C C . LEU A 1 282 ? 8.278 -6.031 12.357 1.00 89.88 282 LEU A C 1
ATOM 2242 O O . LEU A 1 282 ? 7.546 -5.780 13.307 1.00 89.88 282 LEU A O 1
ATOM 2246 N N . ARG A 1 283 ? 9.472 -5.452 12.190 1.00 91.19 283 ARG A N 1
ATOM 2247 C CA . ARG A 1 283 ? 10.049 -4.436 13.065 1.00 91.19 283 ARG A CA 1
ATOM 2248 C C . ARG A 1 283 ? 10.446 -3.212 12.263 1.00 91.19 283 ARG A C 1
ATOM 2250 O O . ARG A 1 283 ? 10.894 -3.345 11.120 1.00 91.19 283 ARG A O 1
ATOM 2257 N N . LYS A 1 284 ? 10.316 -2.040 12.875 1.00 91.31 284 LYS A N 1
ATOM 2258 C CA . LYS A 1 284 ? 10.700 -0.754 12.289 1.00 91.31 284 LYS A CA 1
ATOM 2259 C C . LYS A 1 284 ? 11.363 0.145 13.328 1.00 91.31 284 LYS A C 1
ATOM 2261 O O . LYS A 1 284 ? 11.216 -0.070 14.526 1.00 91.31 284 LYS A O 1
ATOM 2266 N N . HIS A 1 285 ? 12.086 1.149 12.841 1.00 89.06 285 HIS A N 1
ATOM 2267 C CA . HIS A 1 285 ? 12.575 2.246 13.668 1.00 89.06 285 HIS A CA 1
ATOM 2268 C C . HIS A 1 285 ? 11.507 3.338 13.712 1.00 89.06 285 HIS A C 1
ATOM 2270 O O . HIS A 1 285 ? 11.086 3.796 12.649 1.00 89.06 285 HIS A O 1
ATOM 2276 N N . ASP A 1 286 ? 11.071 3.752 14.896 1.00 86.69 286 ASP A N 1
ATOM 2277 C CA . ASP A 1 286 ? 10.044 4.794 15.057 1.00 86.69 286 ASP A CA 1
ATOM 2278 C C . ASP A 1 286 ? 10.611 6.200 15.300 1.00 86.69 286 ASP A C 1
ATOM 2280 O O . ASP A 1 286 ? 9.865 7.148 15.498 1.00 86.69 286 ASP A O 1
ATOM 2284 N N . GLY A 1 287 ? 11.936 6.334 15.246 1.00 86.00 287 GLY A N 1
ATOM 2285 C CA . GLY A 1 287 ? 12.651 7.576 15.542 1.00 86.00 287 GLY A CA 1
ATOM 2286 C C . GLY A 1 287 ? 13.397 7.511 16.871 1.00 86.00 287 GLY A C 1
ATOM 2287 O O . GLY A 1 287 ? 14.400 8.206 17.011 1.00 86.00 287 GLY A O 1
ATOM 2288 N N . ARG A 1 288 ? 12.979 6.628 17.788 1.00 88.06 288 ARG A N 1
ATOM 2289 C CA . ARG A 1 288 ? 13.621 6.427 19.093 1.00 88.06 288 ARG A CA 1
ATOM 2290 C C . ARG A 1 288 ? 14.253 5.048 19.202 1.00 88.06 288 ARG A C 1
ATOM 2292 O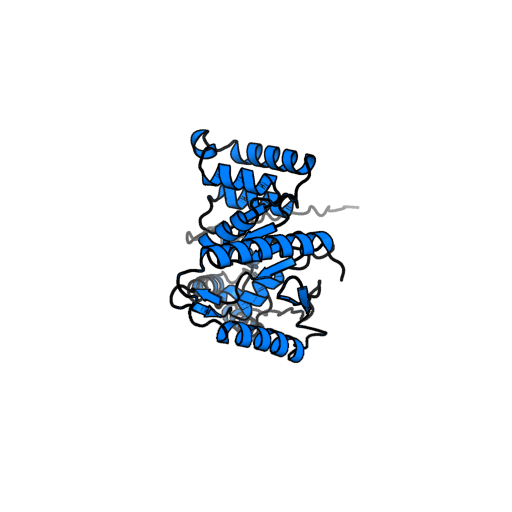 O . ARG A 1 288 ? 15.422 4.938 19.556 1.00 88.06 288 ARG A O 1
ATOM 2299 N N . GLU A 1 289 ? 13.502 4.005 18.867 1.00 92.56 289 GLU A N 1
ATOM 2300 C CA . GLU A 1 289 ? 13.971 2.630 18.997 1.00 92.56 289 GLU A CA 1
ATOM 2301 C C . GLU A 1 289 ? 13.524 1.733 17.842 1.00 92.56 289 GLU A C 1
ATOM 2303 O O . GLU A 1 289 ? 12.693 2.083 17.001 1.00 92.56 289 GLU A O 1
ATOM 2308 N N . PHE A 1 290 ? 14.111 0.536 17.792 1.00 91.19 290 PHE A N 1
ATOM 2309 C CA . PHE A 1 290 ? 13.721 -0.497 16.845 1.00 91.19 290 PHE A CA 1
ATOM 2310 C C . PHE A 1 290 ? 12.729 -1.463 17.498 1.00 91.19 290 PHE A C 1
ATOM 2312 O O . PHE A 1 290 ? 13.122 -2.378 18.226 1.00 91.19 290 PHE A O 1
ATOM 2319 N N . ARG A 1 291 ? 11.441 -1.300 17.201 1.00 93.69 291 ARG A N 1
ATOM 2320 C CA . ARG A 1 291 ? 10.334 -2.032 17.838 1.00 93.69 291 ARG A CA 1
ATOM 2321 C C . ARG A 1 291 ? 9.519 -2.856 16.847 1.00 93.69 291 ARG A C 1
ATOM 2323 O O . ARG A 1 291 ? 9.639 -2.682 15.632 1.00 93.69 291 ARG A O 1
ATOM 2330 N N . ASP A 1 292 ? 8.694 -3.757 17.369 1.00 93.94 292 ASP A N 1
ATOM 2331 C CA . ASP A 1 292 ? 7.683 -4.462 16.579 1.00 93.94 292 ASP A CA 1
ATOM 2332 C C . ASP A 1 292 ? 6.602 -3.497 16.066 1.00 93.94 292 ASP A C 1
ATOM 2334 O O . ASP A 1 292 ? 6.367 -2.411 16.617 1.00 93.94 292 ASP A O 1
ATOM 2338 N N . LEU A 1 293 ? 5.953 -3.891 14.971 1.00 92.00 293 LEU A N 1
ATOM 2339 C CA . LEU A 1 293 ? 4.771 -3.196 14.473 1.00 92.00 293 LEU A CA 1
ATOM 2340 C C . LEU A 1 293 ? 3.648 -3.266 15.506 1.00 92.00 293 LEU A C 1
ATOM 2342 O O . LEU A 1 293 ? 3.321 -4.337 16.019 1.00 92.00 293 LEU A O 1
ATOM 2346 N N . LYS A 1 294 ? 3.013 -2.122 15.759 1.00 90.38 294 LYS A N 1
ATOM 2347 C CA . LYS A 1 294 ? 1.786 -2.062 16.554 1.00 90.38 294 LYS A CA 1
ATOM 2348 C C . LYS A 1 294 ? 0.655 -2.747 15.782 1.00 90.38 294 LYS A C 1
ATOM 2350 O O . LYS A 1 294 ? 0.623 -2.742 14.549 1.00 90.38 294 LYS A O 1
ATOM 2355 N N . THR A 1 295 ? -0.329 -3.272 16.506 1.00 88.31 295 THR A N 1
ATOM 2356 C CA . THR A 1 295 ? -1.504 -3.931 15.916 1.00 88.31 295 THR A CA 1
ATOM 2357 C C . THR A 1 295 ? -2.231 -3.034 14.909 1.00 88.31 295 THR A C 1
ATOM 2359 O O . THR A 1 295 ? -2.580 -3.497 13.826 1.00 88.31 295 THR A O 1
ATOM 2362 N N . GLY A 1 296 ? -2.396 -1.741 15.219 1.00 85.06 296 GLY A N 1
ATOM 2363 C CA . GLY A 1 296 ? -3.011 -0.767 14.307 1.00 85.06 296 GLY A CA 1
ATOM 2364 C C . GLY A 1 296 ? -2.236 -0.602 12.996 1.00 85.06 296 GLY A C 1
ATOM 2365 O O . GLY A 1 296 ? -2.825 -0.702 11.923 1.00 85.06 296 GLY A O 1
ATOM 2366 N N . GLU A 1 297 ? -0.907 -0.469 13.074 1.00 88.69 297 GLU A N 1
ATOM 2367 C CA . GLU A 1 297 ? -0.018 -0.346 11.905 1.00 88.69 297 GLU A CA 1
ATOM 2368 C C . GLU A 1 297 ? -0.141 -1.583 10.998 1.00 88.69 297 GLU A C 1
ATOM 2370 O O . GLU A 1 297 ? -0.269 -1.480 9.775 1.00 88.69 297 GLU A O 1
ATOM 2375 N N . TYR A 1 298 ? -0.167 -2.776 11.603 1.00 91.69 298 TYR A N 1
ATOM 2376 C CA . TYR A 1 298 ? -0.359 -4.029 10.879 1.00 91.69 298 TYR A CA 1
ATOM 2377 C C . TYR A 1 298 ? -1.731 -4.116 10.200 1.00 91.69 298 TYR A C 1
ATOM 2379 O O . TYR A 1 298 ? -1.811 -4.464 9.017 1.00 91.69 298 TYR A O 1
ATOM 2387 N N . ILE A 1 299 ? -2.811 -3.811 10.926 1.00 87.88 299 ILE A N 1
ATOM 2388 C CA . ILE A 1 299 ? -4.184 -3.853 10.402 1.00 87.88 299 ILE A CA 1
ATOM 2389 C C . ILE A 1 299 ? -4.338 -2.869 9.242 1.00 87.88 299 ILE A C 1
ATOM 2391 O O . ILE A 1 299 ? -4.900 -3.227 8.210 1.00 87.88 299 ILE A O 1
ATOM 2395 N N . GLN A 1 300 ? -3.780 -1.667 9.358 1.00 86.81 300 GLN A N 1
ATOM 2396 C CA . GLN A 1 300 ? -3.866 -0.647 8.319 1.00 86.81 300 GLN A CA 1
ATOM 2397 C C . GLN A 1 300 ? -3.130 -1.058 7.040 1.00 86.81 300 GLN A C 1
ATOM 2399 O O . GLN A 1 300 ? -3.680 -0.979 5.939 1.00 86.81 300 GLN A O 1
ATOM 2404 N N . MET A 1 301 ? -1.903 -1.569 7.171 1.00 92.25 301 MET A N 1
ATOM 2405 C CA . MET A 1 301 ? -1.123 -2.046 6.027 1.00 92.25 301 MET A CA 1
ATOM 2406 C C . MET A 1 301 ? -1.731 -3.300 5.389 1.00 92.25 301 MET A C 1
ATOM 2408 O O . MET A 1 301 ? -1.897 -3.357 4.170 1.00 92.25 301 MET A O 1
ATOM 2412 N N . SER A 1 302 ? -2.108 -4.301 6.189 1.00 92.31 302 SER A N 1
ATOM 2413 C CA . SER A 1 302 ? -2.747 -5.531 5.691 1.00 92.31 302 SER A CA 1
ATOM 2414 C C . SER A 1 302 ? -4.156 -5.281 5.137 1.00 92.31 302 SER A C 1
ATOM 2416 O O . SER A 1 302 ? -4.595 -5.969 4.211 1.00 92.31 302 SER A O 1
ATOM 2418 N N . GLY A 1 303 ? -4.835 -4.234 5.610 1.00 89.06 303 GLY A N 1
ATOM 2419 C CA . GLY A 1 303 ? -6.097 -3.723 5.080 1.00 89.06 303 GLY A CA 1
ATOM 2420 C C . GLY A 1 303 ? -6.031 -3.346 3.598 1.00 89.06 303 GLY A C 1
ATOM 2421 O O . GLY A 1 303 ? -7.042 -3.405 2.903 1.00 89.06 303 GLY A O 1
ATOM 2422 N N . ARG A 1 304 ? -4.839 -3.056 3.062 1.00 90.62 304 ARG A N 1
ATOM 2423 C CA . ARG A 1 304 ? -4.649 -2.773 1.632 1.00 90.62 304 ARG A CA 1
ATOM 2424 C C . ARG A 1 304 ? -4.712 -4.025 0.747 1.00 90.62 304 ARG A C 1
ATOM 2426 O O . ARG A 1 304 ? -4.876 -3.880 -0.460 1.00 90.62 304 ARG A O 1
ATOM 2433 N N . ALA A 1 305 ? -4.614 -5.239 1.299 1.00 92.12 305 ALA A N 1
ATOM 2434 C CA . ALA A 1 305 ? -4.806 -6.481 0.541 1.00 92.12 305 ALA A CA 1
ATOM 2435 C C . ALA A 1 305 ? -6.293 -6.822 0.412 1.00 92.12 305 ALA A C 1
ATOM 2437 O O . ALA A 1 305 ? -6.973 -6.823 1.423 1.00 92.12 305 ALA A O 1
ATOM 2438 N N . GLY A 1 306 ? -6.783 -7.183 -0.771 1.00 88.00 306 GLY A N 1
ATOM 2439 C CA . GLY A 1 306 ? -8.171 -7.578 -1.021 1.00 88.00 306 GLY A CA 1
ATOM 2440 C C . GLY A 1 306 ? -8.969 -6.477 -1.717 1.00 88.00 306 GLY A C 1
ATOM 2441 O O . GLY A 1 306 ? -9.421 -5.515 -1.094 1.00 88.00 306 GLY A O 1
ATOM 2442 N N . ARG A 1 307 ? -9.164 -6.630 -3.029 1.00 85.31 307 ARG A N 1
ATOM 2443 C CA . ARG A 1 307 ? -9.865 -5.670 -3.888 1.00 85.31 307 ARG A CA 1
ATOM 2444 C C . ARG A 1 307 ? -11.335 -6.055 -4.013 1.00 85.31 307 ARG A C 1
ATOM 2446 O O . ARG A 1 307 ? -11.677 -7.025 -4.693 1.00 85.31 307 ARG A O 1
ATOM 2453 N N . ARG A 1 308 ? -12.213 -5.284 -3.369 1.00 83.44 308 ARG A N 1
ATOM 2454 C CA . ARG A 1 308 ? -13.668 -5.491 -3.430 1.00 83.44 308 ARG A CA 1
ATOM 2455 C C . ARG A 1 308 ? -14.142 -5.504 -4.889 1.00 83.44 308 ARG A C 1
ATOM 2457 O O . ARG A 1 308 ? -13.838 -4.585 -5.640 1.00 83.44 308 ARG A O 1
ATOM 2464 N N . GLY A 1 309 ? -14.872 -6.549 -5.276 1.00 83.12 309 GLY A N 1
ATOM 2465 C CA . GLY A 1 309 ? -15.401 -6.721 -6.635 1.00 83.12 309 GLY A CA 1
ATOM 2466 C C . GLY A 1 309 ? -14.406 -7.261 -7.673 1.00 83.12 309 GLY A C 1
ATOM 2467 O O . GLY A 1 309 ? -14.827 -7.565 -8.782 1.00 83.12 309 GLY A O 1
ATOM 2468 N N . LEU A 1 310 ? -13.117 -7.413 -7.335 1.00 82.31 310 LEU A N 1
ATOM 2469 C CA . LEU A 1 310 ? -12.096 -7.981 -8.233 1.00 82.31 310 LEU A CA 1
ATOM 2470 C C . LEU A 1 310 ? -11.510 -9.296 -7.711 1.00 82.31 310 LEU A C 1
ATOM 2472 O O . LEU A 1 310 ? -11.228 -10.203 -8.493 1.00 82.31 310 LEU A O 1
ATOM 2476 N N . ASP A 1 311 ? -11.285 -9.393 -6.402 1.00 81.88 311 ASP A N 1
ATOM 2477 C CA . ASP A 1 311 ? -10.773 -10.602 -5.766 1.00 81.88 311 ASP A CA 1
ATOM 2478 C C . ASP A 1 311 ? -11.936 -11.461 -5.246 1.00 81.88 311 ASP A C 1
ATOM 2480 O O . ASP A 1 311 ? -12.949 -10.934 -4.783 1.00 81.88 311 ASP A O 1
ATOM 2484 N N . LYS A 1 312 ? -11.802 -12.791 -5.364 1.00 70.44 312 LYS A N 1
ATOM 2485 C CA . LYS A 1 312 ? -12.822 -13.749 -4.911 1.00 70.44 312 LYS A CA 1
ATOM 2486 C C . LYS A 1 312 ? -12.996 -13.662 -3.388 1.00 70.44 312 LYS A C 1
ATOM 2488 O O . LYS A 1 312 ? -12.000 -13.527 -2.675 1.00 70.44 312 LYS A O 1
ATOM 2493 N N . VAL A 1 313 ? -14.253 -13.740 -2.946 1.00 56.19 313 VAL A N 1
ATOM 2494 C CA . VAL A 1 313 ? -14.675 -13.857 -1.538 1.00 56.19 313 VAL A CA 1
ATOM 2495 C C . VAL A 1 313 ? -14.606 -15.313 -1.108 1.00 56.19 313 VAL A C 1
ATOM 2497 O O . VAL A 1 313 ? -14.956 -16.172 -1.950 1.00 56.19 313 VAL A O 1
#

Radius of gyration: 23.8 Å; chains: 1; bounding box: 84×59×50 Å

Sequence (313 aa):
GGEEGITPRRKTCKVVGGDKGADVVRDVEWVIFDEVHYINDEERGHVWEEVIIMLPAHVKILCLSATVPNSLEFADWIGRTKQRTVYVVSTPKRPVPLRHYLYHEGKQHEILVDGKFANTVYRQLTAKQKEKDKRNPNLQYRQMATRLRTERQAWGNLVRDLRARACLPAVVFAFSKRQCEACAAALANVDLNSAVEKSRVIKLMDTSLAQLNPKDRELHQVKRMRSLAKRGLGVHHAGLLPIMKEVVEILFSRGLLKVLFATETFAMGVNMPAKTVVFAALRKHDGREFRDLKTGEYIQMSGRAGRRGLDKV

Secondary structure (DSSP, 8-state):
-----------PPPP--SSS--GGGGG--EEEE-SGGGGG-TTTHHHHHHHHHHS-TT-EEEE--S--TTHHHHHHHHHHHHTS-------SS-SS---EEEEETTEEEEEEETTEE-HHHHHHHHHHHHHHHHT-TT-SSTTHHHHHHHHHHHHHHHHHHHHHTT--SEEEE-SSHHHHHHHHHHTTT-----HHHHHHHHHHHHHHGGGS-HHHHT-HHHHHHHHHHHTTEEEE-TTS-HHHHHHHHHHHHTT--SEEEE-GGGGGT----BSEEEES-SEEE-SS-EEEPPHHHHHHHHTTB--TTTS--